Protein 4YXC (pdb70)

InterPro domains:
  IPR001165 T4-type lysozyme [PR00684] (4-23)
  IPR001165 T4-type lysozyme [PR00684] (24-42)
  IPR001165 T4-type lysozyme [PR00684] (51-70)
  IPR001165 T4-type lysozyme [PR00684] (72-92)
  IPR001165 T4-type lysozyme [PR00684] (95-114)
  IPR001165 T4-type lysozyme [PR00684] (118-137)
  IPR001165 T4-type lysozyme [PR00684] (138-159)
  IPR002196 Glycoside hydrolase, family 24 [PF00959] (11-135)
  IPR023346 Lysozyme-like domain superfamily [SSF53955] (1-161)
  IPR023347 Lysozyme domain superfamily [G3DSA:1.10.530.40] (1-164)
  IPR034690 Endolysin T4 type [MF_04110] (1-159)
  IPR052619 Bacteriophage lysozyme-like [PTHR37406] (4-161)

Radius of gyration: 24.31 Å; Cα contacts (8 Å, |Δi|>4): 617; chains: 2; bounding box: 44×63×79 Å

Sequence (349 aa):
GPVDMSNELPWQVWTPDDLAPPNIFEMLRIDEGLRLKIYKDTEGYYTIGIGHLLTKSPSLNAAKSELDKAIGRNTNGVITKDEAEKLFNQDVDAAVRGILRNAKLKPVYDSLDAVRRAALINMVFQMGETGVAGFTNSLRMLQQKRWDEAAVNLAKSRWYNQTPNRAKRVITTFRTGTWDAYSELELVANFADIPLRLSQILKLKPGDVLPIEKPDRIIAHVDGVPVLTSQYGTVNGQYALRVEHLINPILNSLNEEQPKNNPSDIDLIMDIPVKLTVELGRTRMTIKELLRLTQGSVVALDGLAGEPLDILINGYLIAQGEVVVVADKYGVRITDIITPSERMRRLSR

Secondary structure (DSSP, 8-state):
--------S--EE--PPBPPPTTHHHHHHHHH--EEEEEE-TTS-EEEETTEE--SSS-HHHHHHHHHHHHTS--TTB--HHHHHHHHHHHHHHHHHHHHT-TTHHHHHHHS-HHHHHHHHHHHHHHHHHHHTT-HHHHHHHHTT-HHHHHHHHTTSHHHHH-HHHHHHHHHHHHHSSSTT-/--EEEEEEEEEEEEEHHHHHT--TT-EEEEPPPSSEEEEETTEEEEEEEEEEETTEEEEEEEEESSPPP--TTSPPPS--S----S----EEEEEEEEEEEEE-HHHHHT--TT-EEEEEEETTSPEEEEETTEEEEEEEEEEETTEEEEEEEEE--HHHHHHHHH-

Organism: Enterobacteria phage T4 (NCBI:txid10665)

CATH classification: 1.10.530.40

Foldseek 3Di:
DPDDDDDDDPDDDDDDFDDAFPPLLVLQCVVQPADQFWDQDLVGATAHQRLRGQDPDDDDVSSQVSVCVLQVHNQVRGDDNVSSVVSSVVLLVVLSVVLCVQPQNNLLLVQDDNLLNSLLSSVCSNQNDVRSSVVPVLSVCSSVLVLVVSLVVQCVDPVCVSPVLSSNQSSCCSNPVDNVSD/DKWKWWWWQDKAWDWLVVVQVDDFFDWAWDDGDQKTFIATPPHTFFIFGWDDDPQFIKTQTAATDPDDDDPVVDDDDPDDPPDPDDDDTDIWMKTWTSAMDMHHPVRVVPDGGGDMGTGPHGPPPWTFIATPNHTFFTWHWDDDDNIITTGTHGGDHSVVNVVRNPD

GO terms:
  GO:0003796 lysozyme activity (F, IDA)

Structure (mmCIF, N/CA/C/O backbone):
data_4YXC
#
_entry.id   4YXC
#
_cell.length_a   43.210
_cell.length_b   76.370
_cell.length_c   119.350
_cell.angle_alpha   90.000
_cell.angle_beta   90.000
_cell.angle_gamma   90.000
#
_symmetry.space_group_name_H-M   'P 21 21 21'
#
loop_
_entity.id
_entity.type
_entity.pdbx_description
1 polymer 'Flagellar assembly protein H,Endolysin'
2 polymer 'Flagellar motor switch protein FliM,Flagellar motor switch protein FliN'
3 water water
#
loop_
_atom_site.group_PDB
_atom_site.id
_atom_site.type_symbol
_atom_site.label_atom_id
_atom_site.label_alt_id
_atom_site.label_comp_id
_atom_site.label_asym_id
_atom_site.label_entity_id
_atom_site.label_seq_id
_atom_site.pdbx_PDB_ins_code
_atom_site.Cartn_x
_atom_site.Cartn_y
_atom_site.Cartn_z
_atom_site.occupancy
_atom_site.B_iso_or_equiv
_atom_site.auth_seq_id
_atom_site.auth_comp_id
_atom_site.auth_asym_id
_atom_site.auth_atom_id
_atom_site.pdbx_PDB_model_num
ATOM 1 N N . GLY A 1 1 ? 46.530 52.655 13.433 1.00 77.59 1 GLY A N 1
ATOM 2 C CA . GLY A 1 1 ? 45.850 51.418 13.119 1.00 70.27 1 GLY A CA 1
ATOM 3 C C . GLY A 1 1 ? 46.533 50.738 11.959 1.00 72.73 1 GLY A C 1
ATOM 4 O O . GLY A 1 1 ? 47.065 51.411 11.079 1.00 80.86 1 GLY A O 1
ATOM 5 N N . PRO A 1 2 ? 46.532 49.399 11.954 1.00 62.83 2 PRO A N 1
ATOM 6 C CA . PRO A 1 2 ? 47.138 48.600 10.883 1.00 62.24 2 PRO A CA 1
ATOM 7 C C . PRO A 1 2 ? 46.287 48.566 9.622 1.00 65.34 2 PRO A C 1
ATOM 8 O O . PRO A 1 2 ? 46.800 48.382 8.521 1.00 74.14 2 PRO A O 1
ATOM 12 N N . VAL A 1 3 ? 44.982 48.740 9.796 1.00 69.99 3 VAL A N 1
ATOM 13 C CA . VAL A 1 3 ? 44.033 48.609 8.705 1.00 67.19 3 VAL A CA 1
ATOM 14 C C . VAL A 1 3 ? 42.957 49.683 8.771 1.00 61.84 3 VAL A C 1
ATOM 15 O O . VAL A 1 3 ? 42.818 50.372 9.767 1.00 65.18 3 VAL A O 1
ATOM 19 N N . ASP A 1 4 ? 42.203 49.821 7.689 1.00 69.23 4 ASP A N 1
ATOM 20 C CA . ASP A 1 4 ? 41.124 50.795 7.610 1.00 73.93 4 ASP A CA 1
ATOM 21 C C . ASP A 1 4 ? 39.831 50.085 7.225 1.00 79.54 4 ASP A C 1
ATOM 22 O O . ASP A 1 4 ? 39.457 50.047 6.057 1.00 81.54 4 ASP A O 1
ATOM 27 N N . MET A 1 5 ? 39.159 49.508 8.215 1.00 82.42 5 MET A N 1
ATOM 28 C CA . MET A 1 5 ? 38.003 48.660 7.956 1.00 80.89 5 MET A CA 1
ATOM 29 C C . MET A 1 5 ? 36.698 49.347 8.297 1.00 86.35 5 MET A C 1
ATOM 30 O O . MET A 1 5 ? 36.605 50.076 9.288 1.00 83.05 5 MET A O 1
ATOM 35 N N . SER A 1 6 ? 35.684 49.098 7.476 1.00 90.96 6 SER A N 1
ATOM 36 C CA . SER A 1 6 ? 34.341 49.588 7.753 1.00 90.12 6 SER A CA 1
ATOM 37 C C . SER A 1 6 ? 33.705 48.685 8.797 1.00 87.56 6 SER A C 1
ATOM 38 O O . SER A 1 6 ? 33.548 47.487 8.574 1.00 91.08 6 SER A O 1
ATOM 41 N N . ASN A 1 7 ? 33.367 49.263 9.945 1.00 93.44 7 ASN A N 1
ATOM 42 C CA . ASN A 1 7 ? 32.883 48.501 11.097 1.00 97.18 7 ASN A CA 1
ATOM 43 C C . ASN A 1 7 ? 31.406 48.753 11.370 1.00 109.19 7 ASN A C 1
ATOM 44 O O . ASN A 1 7 ? 31.028 49.813 11.869 1.00 114.51 7 ASN A O 1
ATOM 46 N N . GLU A 1 8 ? 30.576 47.770 11.037 1.00 113.94 8 GLU A N 1
ATOM 47 C CA . GLU A 1 8 ? 29.142 47.853 11.281 1.00 119.64 8 GLU A CA 1
ATOM 48 C C . GLU A 1 8 ? 28.789 47.307 12.662 1.00 120.24 8 GLU A C 1
ATOM 49 O O . GLU A 1 8 ? 28.357 48.052 13.544 1.00 125.10 8 GLU A O 1
ATOM 51 N N . LEU A 1 9 ? 28.981 46.002 12.839 1.00 115.08 9 LEU A N 1
ATOM 52 C CA . LEU A 1 9 ? 28.645 45.326 14.091 1.00 106.52 9 LEU A CA 1
ATOM 53 C C . LEU A 1 9 ? 29.720 45.536 15.152 1.00 102.63 9 LEU A C 1
ATOM 54 O O . LEU A 1 9 ? 30.841 45.937 14.835 1.00 101.27 9 LEU A O 1
ATOM 59 N N . PRO A 1 10 ? 29.374 45.285 16.426 1.00 100.90 10 PRO A N 1
ATOM 60 C CA . PRO A 1 10 ? 30.384 45.350 17.482 1.00 96.47 10 PRO A CA 1
ATOM 61 C C . PRO A 1 10 ? 31.154 44.040 17.599 1.00 84.40 10 PRO A C 1
ATOM 62 O O . PRO A 1 10 ? 31.023 43.340 18.596 1.00 87.56 10 PRO A O 1
ATOM 66 N N . TRP A 1 11 ? 31.933 43.705 16.575 1.00 116.63 11 TRP A N 1
ATOM 67 C CA . TRP A 1 11 ? 32.763 42.507 16.611 1.00 89.45 11 TRP A CA 1
ATOM 68 C C . TRP A 1 11 ? 33.962 42.718 17.509 1.00 101.88 11 TRP A C 1
ATOM 69 O O . TRP A 1 11 ? 34.683 43.706 17.364 1.00 105.75 11 TRP A O 1
ATOM 80 N N . GLN A 1 12 ? 34.168 41.791 18.440 1.00 91.35 12 GLN A N 1
ATOM 81 C CA . GLN A 1 12 ? 35.341 41.815 19.302 1.00 91.35 12 GLN A CA 1
ATOM 82 C C . GLN A 1 12 ? 36.347 40.745 18.896 1.00 84.29 12 GLN A C 1
ATOM 83 O O . GLN A 1 12 ? 35.997 39.575 18.818 1.00 84.80 12 GLN A O 1
ATOM 85 N N . VAL A 1 13 ? 37.582 41.162 18.618 1.00 83.82 13 VAL A N 1
ATOM 86 C CA . VAL A 1 13 ? 38.713 40.258 18.385 1.00 88.90 13 VAL A CA 1
ATOM 87 C C . VAL A 1 13 ? 38.859 39.207 19.486 1.00 80.87 13 VAL A C 1
ATOM 88 O O . VAL A 1 13 ? 38.927 39.537 20.662 1.00 82.33 13 VAL A O 1
ATOM 92 N N . TRP A 1 14 ? 38.906 37.943 19.092 1.00 76.36 14 TRP A N 1
ATOM 93 C CA . TRP A 1 14 ? 38.8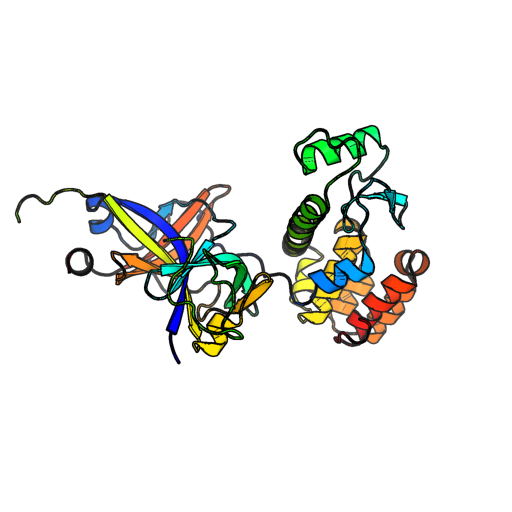79 36.836 20.039 1.00 76.99 14 TRP A CA 1
ATOM 94 C C . TRP A 1 14 ? 40.235 36.155 20.160 1.00 70.23 14 TRP A C 1
ATOM 95 O O . TRP A 1 14 ? 40.888 35.856 19.156 1.00 82.81 14 TRP A O 1
ATOM 106 N N . THR A 1 15 ? 40.653 35.908 21.393 1.00 71.02 15 THR A N 1
ATOM 107 C CA . THR A 1 15 ? 41.867 35.149 21.667 1.00 75.94 15 THR A CA 1
ATOM 108 C C . THR A 1 15 ? 41.533 33.947 22.537 1.00 67.05 15 THR A C 1
ATOM 109 O O . THR A 1 15 ? 40.807 34.076 23.511 1.00 75.63 15 THR A O 1
ATOM 113 N N . PRO A 1 16 ? 42.048 32.767 22.170 1.00 68.91 16 PRO A N 1
ATOM 114 C CA . PRO A 1 16 ? 41.742 31.531 22.905 1.00 64.12 16 PRO A CA 1
ATOM 115 C C . PRO A 1 16 ? 42.339 31.494 24.299 1.00 70.89 16 PRO A C 1
ATOM 116 O O . PRO A 1 16 ? 43.271 32.245 24.607 1.00 70.34 16 PRO A O 1
ATOM 120 N N . ASP A 1 17 ? 41.771 30.641 25.148 1.00 72.17 17 ASP A N 1
ATOM 121 C CA . ASP A 1 17 ? 42.265 30.459 26.507 1.00 64.68 17 ASP A CA 1
ATOM 122 C C . ASP A 1 17 ? 43.677 29.923 26.496 1.00 64.05 17 ASP A C 1
ATOM 123 O O . ASP A 1 17 ? 44.052 29.167 25.602 1.00 62.98 17 ASP A O 1
ATOM 128 N N . ASP A 1 18 ? 44.462 30.311 27.492 1.00 65.20 18 ASP A N 1
ATOM 129 C CA . ASP A 1 18 ? 45.777 29.713 27.690 1.00 65.35 18 ASP A CA 1
ATOM 130 C C . ASP A 1 18 ? 45.612 28.205 27.844 1.00 63.87 18 ASP A C 1
ATOM 131 O O . ASP A 1 18 ? 44.622 27.740 28.403 1.00 75.31 18 ASP A O 1
ATOM 136 N N . LEU A 1 19 ? 46.537 27.441 27.284 1.00 63.44 19 LEU A N 1
ATOM 137 C CA . LEU A 1 19 ? 46.548 26.008 27.500 1.00 62.97 19 LEU A CA 1
ATOM 138 C C . LEU A 1 19 ? 47.007 25.751 28.923 1.00 69.33 19 LEU A C 1
ATOM 139 O O . LEU A 1 19 ? 47.863 26.466 29.432 1.00 65.00 19 LEU A O 1
ATOM 144 N N . ALA A 1 20 ? 46.433 24.736 29.557 1.00 68.02 20 ALA A N 1
ATOM 145 C CA . ALA A 1 20 ? 46.891 24.287 30.863 1.00 66.69 20 ALA A CA 1
ATOM 146 C C . ALA A 1 20 ? 48.394 24.050 30.824 1.00 65.68 20 ALA A C 1
ATOM 147 O O . ALA A 1 20 ? 48.933 23.580 29.823 1.00 67.55 20 ALA A O 1
ATOM 149 N N . PRO A 1 21 ? 49.088 24.403 31.905 1.00 67.12 21 PRO A N 1
ATOM 150 C CA . PRO A 1 21 ? 50.531 24.149 31.939 1.00 77.34 21 PRO A CA 1
ATOM 151 C C . PRO A 1 21 ? 50.839 22.666 32.169 1.00 77.72 21 PRO A C 1
ATOM 152 O O . PRO A 1 21 ? 49.975 21.930 32.639 1.00 77.51 21 PRO A O 1
ATOM 156 N N . PRO A 1 22 ? 52.049 22.223 31.810 1.00 75.40 22 PRO A N 1
ATOM 157 C CA . PRO A 1 22 ? 52.565 20.943 32.320 1.00 84.43 22 PRO A CA 1
ATOM 158 C C . PRO A 1 22 ? 52.990 21.096 33.781 1.00 88.81 22 PRO A C 1
ATOM 159 O O . PRO A 1 22 ? 53.231 22.233 34.186 1.00 88.95 22 PRO A O 1
ATOM 163 N N . ASN A 1 23 ? 53.037 20.030 34.579 1.00 97.10 23 ASN A N 1
ATOM 164 C CA . ASN A 1 23 ? 52.429 18.741 34.285 1.00 95.73 23 ASN A CA 1
ATOM 165 C C . ASN A 1 23 ? 51.167 18.600 35.129 1.00 85.14 23 ASN A C 1
ATOM 166 O O . ASN A 1 23 ? 51.106 17.774 36.036 1.00 79.59 23 ASN A O 1
ATOM 171 N N . ILE A 1 24 ? 50.169 19.427 34.839 1.00 55.41 24 ILE A N 1
ATOM 172 C CA . ILE A 1 24 ? 48.984 19.529 35.688 1.00 61.28 24 ILE A CA 1
ATOM 173 C C . ILE A 1 24 ? 48.207 18.205 35.751 1.00 58.11 24 ILE A C 1
ATOM 174 O O . ILE A 1 24 ? 47.735 17.821 36.813 1.00 57.09 24 ILE A O 1
ATOM 179 N N . PHE A 1 25 ? 48.102 17.503 34.625 1.00 47.78 25 PHE A N 1
ATOM 180 C CA . PHE A 1 25 ? 47.380 16.243 34.583 1.00 49.95 25 PHE A CA 1
ATOM 181 C C . PHE A 1 25 ? 48.004 15.180 35.506 1.00 54.02 25 PHE A C 1
ATOM 182 O O . PHE A 1 25 ? 47.287 14.517 36.248 1.00 52.27 25 PHE A O 1
ATOM 190 N N . GLU A 1 26 ? 49.324 15.015 35.463 1.00 51.25 26 GLU A N 1
ATOM 191 C CA . GLU A 1 26 ? 49.981 14.044 36.332 1.00 63.93 26 GLU A CA 1
ATOM 192 C C . GLU A 1 26 ? 49.880 14.513 37.774 1.00 65.14 26 GLU A C 1
ATOM 193 O O . GLU A 1 26 ? 49.659 13.711 38.686 1.00 64.12 26 GLU A O 1
ATOM 195 N N . MET A 1 27 ? 50.029 15.821 37.965 1.00 61.05 27 MET A N 1
ATOM 196 C CA . MET A 1 27 ? 49.910 16.422 39.280 1.00 60.35 27 MET A CA 1
ATOM 197 C C . MET A 1 27 ? 48.576 16.068 39.935 1.00 53.02 27 MET A C 1
ATOM 198 O O . MET A 1 27 ? 48.525 15.642 41.097 1.00 51.55 27 MET A O 1
ATOM 203 N N . LEU A 1 28 ? 47.503 16.234 39.174 1.00 48.03 28 LEU A N 1
ATOM 204 C CA . LEU A 1 28 ? 46.160 16.067 39.705 1.00 48.04 28 LEU A CA 1
ATOM 205 C C . LEU A 1 28 ? 45.804 14.602 39.883 1.00 58.38 28 LEU A C 1
ATOM 206 O O . LEU A 1 28 ? 45.023 14.273 40.778 1.00 63.33 28 LEU A O 1
ATOM 211 N N . ARG A 1 29 ? 46.362 13.719 39.047 1.00 56.38 29 ARG A N 1
ATOM 212 C CA . ARG A 1 29 ? 46.147 12.283 39.233 1.00 57.26 29 ARG A CA 1
ATOM 213 C C . ARG A 1 29 ? 46.758 11.852 40.559 1.00 63.18 29 ARG A C 1
ATOM 214 O O . ARG A 1 29 ? 46.249 10.959 41.237 1.00 71.15 29 ARG A O 1
ATOM 222 N N . ILE A 1 30 ? 47.857 12.500 40.922 1.00 55.74 30 ILE A N 1
ATOM 223 C CA . ILE A 1 30 ? 48.534 12.201 42.165 1.00 54.00 30 ILE A CA 1
ATOM 224 C C . ILE A 1 30 ? 47.696 12.636 43.360 1.00 57.48 30 ILE A C 1
ATOM 225 O O . ILE A 1 30 ? 47.533 11.898 44.326 1.00 51.16 30 ILE A O 1
ATOM 230 N N . ASP A 1 31 ? 47.126 13.823 43.289 1.00 54.37 31 ASP A N 1
ATOM 231 C CA . ASP A 1 31 ? 46.435 14.348 44.450 1.00 50.23 31 ASP A CA 1
ATOM 232 C C . ASP A 1 31 ? 44.985 13.883 44.576 1.00 49.08 31 ASP A C 1
ATOM 233 O O . ASP A 1 31 ? 44.474 13.756 45.683 1.00 56.42 31 ASP A O 1
ATOM 238 N N . GLU A 1 32 ? 44.337 13.613 43.446 1.00 48.68 32 GLU A N 1
ATOM 239 C CA . GLU A 1 32 ? 42.919 13.291 43.445 1.00 54.09 32 GLU A CA 1
ATOM 240 C C . GLU A 1 32 ? 42.679 11.802 43.422 1.00 54.05 32 GLU A C 1
ATOM 241 O O . GLU A 1 32 ? 41.616 11.334 43.832 1.00 61.22 32 GLU A O 1
ATOM 247 N N . GLY A 1 33 ? 43.681 11.060 42.959 1.00 45.00 33 GLY A N 1
ATOM 248 C CA . GLY A 1 33 ? 43.562 9.620 42.794 1.00 40.09 33 GLY A CA 1
ATOM 249 C C . GLY A 1 33 ? 42.428 9.255 41.843 1.00 48.06 33 GLY A C 1
ATOM 250 O O . GLY A 1 33 ? 41.991 10.048 40.995 1.00 52.70 33 GLY A O 1
ATOM 251 N N . LEU A 1 34 ? 41.930 8.040 41.974 1.00 44.00 34 LEU A N 1
ATOM 252 C CA . LEU A 1 34 ? 40.877 7.583 41.077 1.00 54.14 34 LEU A CA 1
ATOM 253 C C . LEU A 1 34 ? 39.904 6.707 41.853 1.00 51.22 34 LEU A C 1
ATOM 254 O O . LEU A 1 34 ? 40.316 5.828 42.601 1.00 53.63 34 LEU A O 1
ATOM 259 N N . ARG A 1 35 ? 38.619 6.970 41.697 1.00 49.32 35 ARG A N 1
ATOM 260 C CA . ARG A 1 35 ? 37.596 6.067 42.208 1.00 53.75 35 ARG A CA 1
ATOM 261 C C . ARG A 1 35 ? 36.522 5.913 41.134 1.00 57.02 35 ARG A C 1
ATOM 262 O O . ARG A 1 35 ? 36.143 6.899 40.491 1.00 60.65 35 ARG A O 1
ATOM 270 N N . LEU A 1 36 ? 36.023 4.702 40.918 1.00 53.84 36 LEU A N 1
ATOM 271 C CA . LEU A 1 36 ? 35.035 4.534 39.855 1.00 48.43 36 LEU A CA 1
ATOM 272 C C . LEU A 1 36 ? 33.636 4.471 40.432 1.00 54.78 36 LEU A C 1
ATOM 273 O O . LEU A 1 36 ? 32.672 4.170 39.736 1.00 62.66 36 LEU A O 1
ATOM 278 N N . LYS A 1 37 ? 33.520 4.781 41.712 1.00 58.96 37 LYS A N 1
ATOM 279 C CA . LYS A 1 37 ? 32.225 4.771 42.370 1.00 63.56 37 LYS A CA 1
ATOM 280 C C . LYS A 1 37 ? 32.130 6.006 43.282 1.00 66.19 37 LYS A C 1
ATOM 281 O O . LYS A 1 37 ? 33.148 6.534 43.740 1.00 63.71 37 LYS A O 1
ATOM 287 N N . ILE A 1 38 ? 30.923 6.513 43.482 1.00 71.38 38 ILE A N 1
ATOM 288 C CA 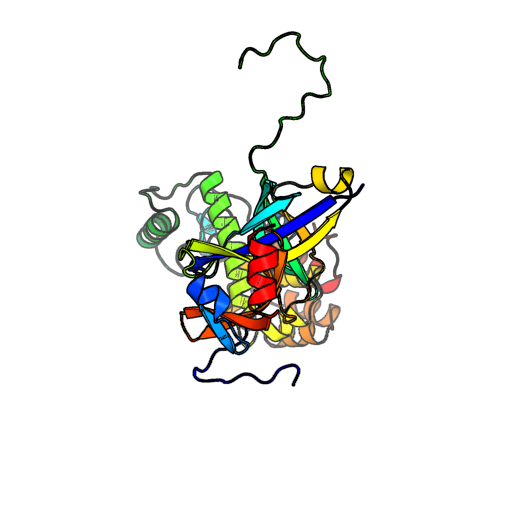. ILE A 1 38 ? 30.751 7.777 44.198 1.00 75.55 38 ILE A CA 1
ATOM 289 C C . ILE A 1 38 ? 31.271 7.699 45.633 1.00 75.70 38 ILE A C 1
ATOM 290 O O . ILE A 1 38 ? 30.974 6.744 46.357 1.00 81.58 38 ILE A O 1
ATOM 295 N N . TYR A 1 39 ? 32.036 8.711 46.037 1.00 65.11 39 TYR A N 1
ATOM 296 C CA . TYR A 1 39 ? 32.577 8.790 47.391 1.00 65.99 39 TYR A CA 1
ATOM 297 C C . TYR A 1 39 ? 32.504 10.203 47.975 1.00 71.66 39 TYR A C 1
ATOM 298 O O . TYR A 1 39 ? 32.367 11.192 47.246 1.00 66.84 39 TYR A O 1
ATOM 307 N N . LYS A 1 40 ? 32.612 10.295 49.297 1.00 74.04 40 LYS A N 1
ATOM 308 C CA . LYS A 1 40 ? 32.705 11.591 49.964 1.00 73.42 40 LYS A CA 1
ATOM 309 C C . LYS A 1 40 ? 34.170 12.016 50.005 1.00 69.30 40 LYS A C 1
ATOM 310 O O . LYS A 1 40 ? 35.011 11.257 50.484 1.00 68.14 40 LYS A O 1
ATOM 312 N N . ASP A 1 41 ? 34.489 13.211 49.505 1.00 72.59 41 ASP A N 1
ATOM 313 C CA . ASP A 1 41 ? 35.896 13.608 49.420 1.00 71.62 41 ASP A CA 1
ATOM 314 C C . ASP A 1 41 ? 36.379 14.279 50.698 1.00 68.88 41 ASP A C 1
ATOM 315 O O . ASP A 1 41 ? 35.602 14.504 51.619 1.00 71.51 41 ASP A O 1
ATOM 320 N N . THR A 1 42 ? 37.668 14.608 50.733 1.00 74.07 42 THR A N 1
ATOM 321 C CA . THR A 1 42 ? 38.328 15.171 51.917 1.00 70.53 42 THR A CA 1
ATOM 322 C C . THR A 1 42 ? 37.703 16.467 52.433 1.00 72.44 42 THR A C 1
ATOM 323 O O . THR A 1 42 ? 38.139 16.995 53.453 1.00 80.84 42 THR A O 1
ATOM 327 N N . GLU A 1 43 ? 36.689 16.975 51.736 1.00 69.48 43 GLU A N 1
ATOM 328 C CA . GLU A 1 43 ? 35.933 18.136 52.201 1.00 71.37 43 GLU A CA 1
ATOM 329 C C . GLU A 1 43 ? 34.444 17.817 52.364 1.00 77.63 43 GLU A C 1
ATOM 330 O O . GLU A 1 43 ? 33.611 18.723 52.407 1.00 70.66 43 GLU A O 1
ATOM 336 N N . GLY A 1 44 ? 34.117 16.529 52.437 1.00 84.57 44 GLY A N 1
ATOM 337 C CA . GLY A 1 44 ? 32.759 16.088 52.712 1.00 91.45 44 GLY A CA 1
ATOM 338 C C . GLY A 1 44 ? 31.765 16.015 51.557 1.00 89.09 44 GLY A C 1
ATOM 339 O O . GLY A 1 44 ? 30.584 15.751 51.776 1.00 95.00 44 GLY A O 1
ATOM 340 N N . TYR A 1 45 ? 32.218 16.237 50.329 1.00 83.05 45 TYR A N 1
ATOM 341 C CA . TYR A 1 45 ? 31.286 16.282 49.202 1.00 81.65 45 TYR A CA 1
ATOM 342 C C . TYR A 1 45 ? 31.407 15.079 48.262 1.00 76.89 45 TYR A C 1
ATOM 343 O O . TYR A 1 45 ? 32.479 14.501 48.104 1.00 68.74 45 TYR A O 1
ATOM 352 N N . TYR A 1 46 ? 30.294 14.718 47.633 1.00 73.65 46 TYR A N 1
ATOM 353 C CA . TYR A 1 46 ? 30.267 13.572 46.738 1.00 79.50 46 TYR A CA 1
ATOM 354 C C . TYR A 1 46 ? 31.116 13.820 45.503 1.00 81.66 46 TYR A C 1
ATOM 355 O O . TYR A 1 46 ? 30.997 14.846 44.831 1.00 82.28 46 TYR A O 1
ATOM 364 N N . THR A 1 47 ? 31.977 12.854 45.222 1.00 78.12 47 THR A N 1
ATOM 365 C CA . THR A 1 47 ? 32.956 12.954 44.162 1.00 68.61 47 THR A CA 1
ATOM 366 C C . THR A 1 47 ? 32.990 11.619 43.399 1.00 64.80 47 THR A C 1
ATOM 367 O O . THR A 1 47 ? 32.408 10.625 43.850 1.00 64.44 47 THR A O 1
ATOM 371 N N . ILE A 1 48 ? 33.646 11.613 42.242 1.00 56.48 48 ILE A N 1
ATOM 372 C CA . ILE A 1 48 ? 33.705 10.452 41.364 1.00 67.62 48 ILE A CA 1
ATOM 373 C C . ILE A 1 48 ? 34.910 10.640 40.438 1.00 60.43 48 ILE A C 1
ATOM 374 O O . ILE A 1 48 ? 35.324 11.765 40.209 1.00 58.88 48 ILE A O 1
ATOM 379 N N . GLY A 1 49 ? 35.469 9.551 39.916 1.00 55.75 49 GLY A N 1
ATOM 380 C CA . GLY A 1 49 ? 36.593 9.628 38.995 1.00 45.73 49 GLY A CA 1
ATOM 381 C C . GLY A 1 49 ? 37.821 10.252 39.635 1.00 46.99 49 GLY A C 1
ATOM 382 O O . GLY A 1 49 ? 38.233 9.848 40.716 1.00 52.52 49 GLY A O 1
ATOM 383 N N . ILE A 1 50 ? 38.394 11.246 38.962 1.00 47.62 50 ILE A N 1
ATOM 384 C CA . ILE A 1 50 ? 39.598 11.910 39.422 1.00 43.05 50 ILE A CA 1
ATOM 385 C C . ILE A 1 50 ? 39.236 13.305 39.944 1.00 46.03 50 ILE A C 1
ATOM 386 O O . ILE A 1 50 ? 39.407 14.315 39.251 1.00 45.84 50 ILE A O 1
ATOM 391 N N . GLY A 1 51 ? 38.703 13.343 41.166 1.00 44.55 51 GLY A N 1
ATOM 392 C CA . GLY A 1 51 ? 38.305 14.586 41.806 1.00 42.75 51 GLY A CA 1
ATOM 393 C C . GLY A 1 51 ? 37.148 15.287 41.112 1.00 48.58 51 GLY A C 1
ATOM 394 O O . GLY A 1 51 ? 37.072 16.510 41.125 1.00 46.06 51 GLY A O 1
ATOM 395 N N . HIS A 1 52 ? 36.248 14.536 40.484 1.00 47.11 52 HIS A N 1
ATOM 396 C CA . HIS A 1 52 ? 35.090 15.198 39.887 1.00 51.23 52 HIS A CA 1
ATOM 397 C C . HIS A 1 52 ? 33.961 15.364 40.886 1.00 55.57 52 HIS A C 1
ATOM 398 O O . HIS A 1 52 ? 33.176 14.447 41.123 1.00 61.30 52 HIS A O 1
ATOM 405 N N . LEU A 1 53 ? 33.887 16.557 41.462 1.00 60.64 53 LEU A N 1
ATOM 406 C CA . LEU A 1 53 ? 32.785 16.939 42.339 1.00 67.35 53 LEU A CA 1
ATOM 407 C C . LEU A 1 53 ? 31.443 16.810 41.607 1.00 70.84 53 LEU A C 1
ATOM 408 O O . LEU A 1 53 ? 31.275 17.346 40.508 1.00 65.50 53 LEU A O 1
ATOM 413 N N . LEU A 1 54 ? 30.499 16.097 42.221 1.00 77.24 54 LEU A N 1
ATOM 414 C CA . LEU A 1 54 ? 29.203 15.806 41.602 1.00 78.94 54 LEU A CA 1
ATOM 415 C C . LEU A 1 54 ? 28.106 16.802 41.996 1.00 82.27 54 LEU A C 1
ATOM 416 O O . LEU A 1 54 ? 27.527 17.467 41.132 1.00 75.54 54 LEU A O 1
ATOM 421 N N . THR A 1 55 ? 27.810 16.865 43.294 1.00 86.97 55 THR A N 1
ATOM 422 C CA . THR A 1 55 ? 26.921 17.875 43.871 1.00 93.62 55 THR A CA 1
ATOM 423 C C . THR A 1 55 ? 27.664 18.679 44.910 1.00 94.85 55 THR A C 1
ATOM 424 O O . THR A 1 55 ? 28.433 18.122 45.686 1.00 85.80 55 THR A O 1
ATOM 428 N N . LYS A 1 56 ? 27.412 19.981 44.955 1.00 109.26 56 LYS A N 1
ATOM 429 C CA . LYS A 1 56 ? 27.996 20.813 45.998 1.00 113.49 56 LYS A CA 1
ATOM 430 C C . LYS A 1 56 ? 27.491 20.363 47.368 1.00 117.59 56 LYS A C 1
ATOM 431 O O . LYS A 1 56 ? 28.233 20.376 48.346 1.00 124.82 56 LYS A O 1
ATOM 433 N N . SER A 1 57 ? 26.230 19.945 47.423 1.00 110.62 57 SER A N 1
ATOM 434 C CA . SER A 1 57 ? 25.592 19.581 48.681 1.00 99.91 57 SER A CA 1
ATOM 435 C C . SER A 1 57 ? 24.628 18.414 48.447 1.00 103.24 57 SER A C 1
ATOM 436 O O . SER A 1 57 ? 24.217 18.192 47.310 1.00 99.40 57 SER A O 1
ATOM 438 N N . PRO A 1 58 ? 24.279 17.662 49.517 1.00 112.42 58 PRO A N 1
ATOM 439 C CA . PRO A 1 58 ? 23.406 16.482 49.528 1.00 113.09 58 PRO A CA 1
ATOM 440 C C . PRO A 1 58 ? 22.316 16.401 48.449 1.00 125.78 58 PRO A C 1
ATOM 441 O O . PRO A 1 58 ? 21.784 17.439 48.053 1.00 130.65 58 PRO A O 1
ATOM 445 N N . SER A 1 59 ? 21.995 15.194 47.971 1.00 131.63 59 SER A N 1
ATOM 446 C CA . SER A 1 59 ? 22.719 13.965 48.318 1.00 128.12 59 SER A CA 1
ATOM 447 C C . SER A 1 59 ? 22.641 12.947 47.172 1.00 130.71 59 SER A C 1
ATOM 448 O O . SER A 1 59 ? 22.067 13.241 46.124 1.00 134.65 59 SER A O 1
ATOM 451 N N . LEU A 1 60 ? 23.189 11.749 47.403 1.00 124.57 60 LEU A N 1
ATOM 452 C CA . LEU A 1 60 ? 23.439 10.725 46.365 1.00 117.72 60 LEU A CA 1
ATOM 453 C C . LEU A 1 60 ? 22.485 10.661 45.181 1.00 121.25 60 LEU A C 1
ATOM 454 O O . LEU A 1 60 ? 22.917 10.443 44.046 1.00 123.37 60 LEU A O 1
ATOM 459 N N . ASN A 1 61 ? 21.197 10.835 45.448 1.00 124.15 61 ASN A N 1
ATOM 460 C CA . ASN A 1 61 ? 20.207 10.841 44.382 1.00 130.11 61 ASN A CA 1
ATOM 461 C C . ASN A 1 61 ? 20.568 11.914 43.361 1.00 126.48 61 ASN A C 1
ATOM 462 O O . ASN A 1 61 ? 20.659 11.643 42.166 1.00 128.31 61 ASN A O 1
ATOM 464 N N . ALA A 1 62 ? 20.806 13.127 43.848 1.00 122.26 62 ALA A N 1
ATOM 465 C CA . ALA A 1 62 ? 21.259 14.215 42.994 1.00 117.14 62 ALA A CA 1
ATOM 466 C C . ALA A 1 62 ? 22.662 13.927 42.460 1.00 105.16 62 ALA A C 1
ATOM 467 O O . ALA A 1 62 ? 22.980 14.257 41.319 1.00 109.47 62 ALA A O 1
ATOM 469 N N . ALA A 1 63 ? 23.495 13.299 43.285 1.00 94.45 63 ALA A N 1
ATOM 470 C CA . ALA A 1 63 ? 24.852 12.951 42.877 1.00 87.36 63 ALA A CA 1
ATOM 471 C C . ALA A 1 63 ? 24.821 11.960 41.722 1.00 91.82 63 ALA A C 1
ATOM 472 O O . ALA A 1 63 ? 25.401 12.214 40.664 1.00 86.95 63 ALA A O 1
ATOM 474 N N . LYS A 1 64 ? 24.124 10.843 41.933 1.00 96.61 64 LYS A N 1
ATOM 475 C CA . LYS A 1 64 ? 23.966 9.815 40.910 1.00 98.38 64 LYS A CA 1
ATOM 476 C C . LYS A 1 64 ? 23.334 10.396 39.652 1.00 100.12 64 LYS A C 1
ATOM 477 O O . LYS A 1 64 ? 23.700 10.028 38.536 1.00 99.73 64 LYS A O 1
ATOM 479 N N . SER A 1 65 ? 22.394 11.319 39.844 1.00 99.88 65 SER A N 1
ATOM 480 C CA . SER A 1 65 ? 21.706 11.966 38.730 1.00 102.09 65 SER A CA 1
ATOM 481 C C . SER A 1 65 ? 22.583 12.966 37.983 1.00 101.50 65 SER A C 1
ATOM 482 O O . SER A 1 65 ? 22.543 13.027 36.753 1.00 102.09 65 SER A O 1
ATOM 485 N N . GLU A 1 66 ? 23.359 13.764 38.715 1.00 96.84 66 GLU A N 1
ATOM 486 C CA . GLU A 1 66 ? 24.256 14.707 38.060 1.00 92.39 66 GLU A CA 1
ATOM 487 C C . GLU A 1 66 ? 25.429 13.954 37.474 1.00 87.62 66 GLU A C 1
ATOM 488 O O . GLU A 1 66 ? 26.079 14.430 36.540 1.00 79.84 66 GLU A O 1
ATOM 494 N N . LEU A 1 67 ? 25.682 12.769 38.020 1.00 88.84 67 LEU A N 1
ATOM 495 C CA . LEU A 1 67 ? 26.580 11.815 37.385 1.00 88.38 67 LEU A CA 1
ATOM 496 C C . LEU A 1 67 ? 25.955 11.314 36.087 1.00 91.25 67 LEU A C 1
ATOM 497 O O . LEU A 1 67 ? 26.625 11.219 35.057 1.00 90.00 67 LEU A O 1
ATOM 502 N N . ASP A 1 68 ? 24.667 10.990 36.152 1.00 91.72 68 ASP A N 1
ATOM 503 C CA . ASP A 1 68 ? 23.939 10.471 34.997 1.00 96.46 68 ASP A CA 1
ATOM 504 C C . ASP A 1 68 ? 23.945 11.474 33.837 1.00 95.99 68 ASP A C 1
ATOM 505 O O . ASP A 1 68 ? 24.070 11.088 32.675 1.00 91.92 68 ASP A O 1
ATOM 507 N N . LYS A 1 69 ? 23.826 12.760 34.156 1.00 95.40 69 LYS A N 1
ATOM 508 C CA . LYS A 1 69 ? 23.905 13.803 33.139 1.00 87.03 69 LYS A CA 1
ATOM 509 C C . LYS A 1 69 ? 25.352 14.047 32.705 1.00 85.16 69 LYS A C 1
ATOM 510 O O . LYS A 1 69 ? 25.612 14.357 31.543 1.00 91.71 69 LYS A O 1
ATOM 512 N N . ALA A 1 70 ? 26.295 13.901 33.632 1.00 75.37 70 ALA A N 1
ATOM 513 C CA . ALA A 1 70 ? 27.696 14.135 33.317 1.00 72.22 70 ALA A CA 1
ATOM 514 C C . ALA A 1 70 ? 28.212 13.089 32.342 1.00 83.51 70 ALA A C 1
ATOM 515 O O . ALA A 1 70 ? 29.015 13.402 31.466 1.00 87.73 70 ALA A O 1
ATOM 517 N N . ILE A 1 71 ? 27.746 11.850 32.498 1.00 93.53 71 ILE A N 1
ATOM 518 C CA . ILE A 1 71 ? 28.206 10.732 31.673 1.00 87.07 71 ILE A CA 1
ATOM 519 C C . ILE A 1 71 ? 27.277 10.524 30.483 1.00 90.37 71 ILE A C 1
ATOM 520 O O . ILE A 1 71 ? 27.715 10.148 29.394 1.00 90.55 71 ILE A O 1
ATOM 525 N N . GLY A 1 72 ? 25.990 10.775 30.696 1.00 90.18 72 GLY A N 1
ATOM 526 C CA . GLY A 1 72 ? 25.004 10.634 29.639 1.00 96.07 72 GLY A CA 1
ATOM 527 C C . GLY A 1 72 ? 24.431 9.234 29.574 1.00 102.44 72 GLY A C 1
ATOM 528 O O . GLY A 1 72 ? 24.003 8.788 28.513 1.00 107.60 72 GLY A O 1
ATOM 529 N N . ARG A 1 73 ? 24.438 8.536 30.707 1.00 107.52 73 ARG A N 1
ATOM 530 C CA . ARG A 1 73 ? 23.864 7.192 30.800 1.00 117.15 73 ARG A CA 1
ATOM 531 C C . ARG A 1 73 ? 23.473 6.864 32.245 1.00 120.50 73 ARG A C 1
ATOM 532 O O . ARG A 1 73 ? 23.694 7.670 33.153 1.00 117.59 73 ARG A O 1
ATOM 540 N N . ASN A 1 74 ? 22.901 5.678 32.448 1.00 122.56 74 ASN A N 1
ATOM 541 C CA . ASN A 1 74 ? 22.280 5.299 33.724 1.00 130.12 74 ASN A CA 1
ATOM 542 C C . ASN A 1 74 ? 23.247 5.164 34.898 1.00 133.27 74 ASN A C 1
ATOM 543 O O . ASN A 1 74 ? 22.842 5.271 36.056 1.00 137.38 74 ASN A O 1
ATOM 545 N N . THR A 1 75 ? 24.513 4.906 34.578 1.00 127.80 75 THR A N 1
ATOM 546 C CA . THR A 1 75 ? 25.638 4.826 35.520 1.00 115.43 75 THR A CA 1
ATOM 547 C C . THR A 1 75 ? 25.442 4.020 36.820 1.00 109.93 75 THR A C 1
ATOM 548 O O . THR A 1 75 ? 26.324 3.244 37.182 1.00 101.56 75 THR A O 1
ATOM 552 N N . ASN A 1 76 ? 24.303 4.178 37.494 1.00 114.65 76 ASN A N 1
ATOM 553 C CA . ASN A 1 76 ? 24.075 3.607 38.822 1.00 112.64 76 ASN A CA 1
ATOM 554 C C . ASN A 1 76 ? 25.199 3.939 39.802 1.00 111.90 76 ASN A C 1
ATOM 555 O O . ASN A 1 76 ? 25.618 3.084 40.578 1.00 117.19 76 ASN A O 1
ATOM 557 N N . GLY A 1 77 ? 25.686 5.177 39.760 1.00 103.52 77 GLY A N 1
ATOM 558 C CA . GLY A 1 77 ? 26.714 5.630 40.685 1.00 92.68 77 GLY A CA 1
ATOM 559 C C . GLY A 1 77 ? 28.093 5.046 40.418 1.00 87.10 77 GLY A C 1
ATOM 560 O O . GLY A 1 77 ? 29.018 5.174 41.237 1.00 80.10 77 GLY A O 1
ATOM 561 N N . VAL A 1 78 ? 28.230 4.398 39.264 1.00 83.18 78 VAL A N 1
ATOM 562 C CA . VAL A 1 78 ? 29.487 3.780 38.868 1.00 78.08 78 VAL A CA 1
ATOM 563 C C . VAL A 1 78 ? 29.822 4.121 37.427 1.00 82.72 78 VAL A C 1
ATOM 564 O O . VAL A 1 78 ? 28.966 4.021 36.543 1.00 95.30 78 VAL A O 1
ATOM 568 N N . ILE A 1 79 ? 31.064 4.520 37.184 1.00 72.49 79 ILE A N 1
ATOM 569 C CA . ILE A 1 79 ? 31.496 4.851 35.831 1.00 72.37 79 ILE A CA 1
ATOM 570 C C . ILE A 1 79 ? 32.688 4.006 35.383 1.00 66.87 79 ILE A C 1
ATOM 571 O O . ILE A 1 79 ? 33.178 3.177 36.134 1.00 64.00 79 ILE A O 1
ATOM 576 N N . THR A 1 80 ? 33.146 4.236 34.157 1.00 74.82 80 THR A N 1
ATOM 577 C CA . THR A 1 80 ? 34.279 3.516 33.581 1.00 85.62 80 THR A CA 1
ATOM 578 C C . THR A 1 80 ? 35.567 4.305 33.793 1.00 75.06 80 THR A C 1
ATOM 579 O O . THR A 1 80 ? 35.524 5.519 33.967 1.00 65.74 80 THR A O 1
ATOM 583 N N . LYS A 1 81 ? 36.705 3.622 33.773 1.00 76.00 81 LYS A N 1
ATOM 584 C CA . LYS A 1 81 ? 37.992 4.296 33.833 1.00 73.31 81 LYS A CA 1
ATOM 585 C C . LYS A 1 81 ? 38.113 5.335 32.712 1.00 83.03 81 LYS A C 1
ATOM 586 O O . LYS A 1 81 ? 38.527 6.493 32.943 1.00 72.18 81 LYS A O 1
ATOM 592 N N . ASP A 1 82 ? 37.728 4.960 31.494 1.00 73.91 82 ASP A N 1
ATOM 593 C CA . ASP A 1 82 ? 37.841 5.937 30.415 1.00 81.95 82 ASP A CA 1
ATOM 594 C C . ASP A 1 82 ? 36.763 7.025 30.513 1.00 72.48 82 ASP A C 1
ATOM 595 O O . ASP A 1 82 ? 36.970 8.140 30.033 1.00 69.49 82 ASP A O 1
ATOM 600 N N . GLU A 1 83 ? 35.645 6.735 31.177 1.00 70.99 83 GLU A N 1
ATOM 601 C CA . GLU A 1 83 ? 34.685 7.795 31.531 1.00 66.16 83 GLU A CA 1
ATOM 602 C C . GLU A 1 83 ? 35.287 8.774 32.547 1.00 63.36 83 GLU A C 1
ATOM 603 O O . GLU A 1 83 ? 35.158 10.003 32.408 1.00 57.03 83 GLU A O 1
ATOM 609 N N . ALA A 1 84 ? 35.935 8.224 33.573 1.00 59.31 84 ALA A N 1
ATOM 610 C CA . ALA A 1 84 ? 36.669 9.024 34.550 1.00 55.46 84 ALA A CA 1
ATOM 611 C C . ALA A 1 84 ? 37.733 9.872 33.845 1.00 62.12 84 ALA A C 1
ATOM 612 O O . ALA A 1 84 ? 37.901 11.058 34.140 1.00 55.25 84 ALA A O 1
ATOM 614 N N . GLU A 1 85 ? 38.423 9.261 32.883 1.00 68.84 85 GLU A N 1
ATOM 615 C CA . GLU A 1 85 ? 39.453 9.967 32.122 1.00 69.71 85 GLU A CA 1
ATOM 616 C C . GLU A 1 85 ? 38.907 11.157 31.3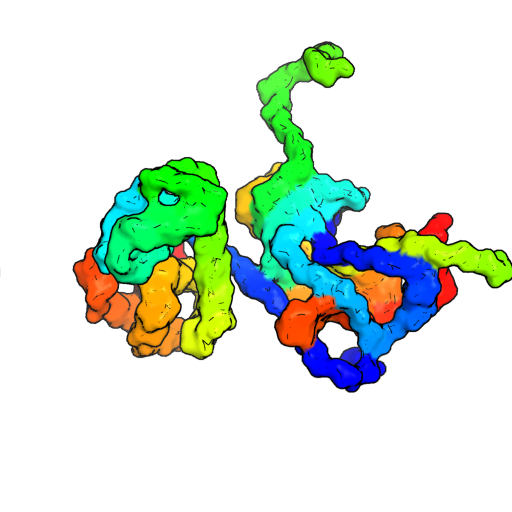45 1.00 60.73 85 GLU A C 1
ATOM 617 O O . GLU A 1 85 ? 39.497 12.228 31.378 1.00 57.27 85 GLU A O 1
ATOM 623 N N . LYS A 1 86 ? 37.783 10.979 30.659 1.00 56.42 86 LYS A N 1
ATOM 624 C CA . LYS A 1 86 ? 37.208 12.067 29.879 1.00 60.70 86 LYS A CA 1
ATOM 625 C C . LYS A 1 86 ? 36.607 13.175 30.754 1.00 60.83 86 LYS A C 1
ATOM 626 O O . LYS A 1 86 ? 36.707 14.357 30.397 1.00 59.75 86 LYS A O 1
ATOM 632 N N . LEU A 1 87 ? 36.007 12.807 31.891 1.00 62.86 87 LEU A N 1
ATOM 633 C CA . LEU A 1 87 ? 35.569 13.806 32.890 1.00 63.56 87 LEU A CA 1
ATOM 634 C C . LEU A 1 87 ? 36.739 14.642 33.387 1.00 52.77 87 LEU A C 1
ATOM 635 O O . LEU A 1 87 ? 36.617 15.853 33.586 1.00 47.17 87 LEU A O 1
ATOM 640 N N . PHE A 1 88 ? 37.859 13.966 33.626 1.00 49.19 88 PHE A N 1
ATOM 641 C CA . PHE A 1 88 ? 39.064 14.608 34.127 1.00 47.45 88 PHE A CA 1
ATOM 642 C C . PHE A 1 88 ? 39.569 15.650 33.141 1.00 58.63 88 PHE A C 1
ATOM 643 O O . PHE A 1 88 ? 39.752 16.815 33.483 1.00 57.96 88 PHE A O 1
ATOM 651 N N . ASN A 1 89 ? 39.800 15.202 31.912 1.00 65.37 89 ASN A N 1
ATOM 652 C CA . ASN A 1 89 ? 40.108 16.079 30.787 1.00 62.79 89 ASN A CA 1
ATOM 653 C C . ASN A 1 89 ? 39.218 17.322 30.758 1.00 59.75 89 ASN A C 1
ATOM 654 O O . ASN A 1 89 ? 39.714 18.452 30.726 1.00 58.72 89 ASN A O 1
ATOM 659 N N . GLN A 1 90 ? 37.903 17.120 30.770 1.00 51.48 90 GLN A N 1
ATOM 660 C CA . GLN A 1 90 ? 36.983 18.250 30.733 1.00 53.17 90 GLN A CA 1
ATOM 661 C C . GLN A 1 90 ? 37.212 19.162 31.943 1.00 56.58 90 GLN A C 1
ATOM 662 O O . GLN A 1 90 ? 37.308 20.381 31.803 1.00 62.07 90 GLN A O 1
ATOM 668 N N . ASP A 1 91 ? 37.319 18.555 33.121 1.00 49.34 91 ASP A N 1
ATOM 669 C CA . ASP A 1 91 ? 37.445 19.288 34.379 1.00 46.56 91 ASP A CA 1
ATOM 670 C C . ASP A 1 91 ? 38.669 20.201 34.402 1.00 41.75 91 ASP A C 1
ATOM 671 O O . ASP A 1 91 ? 38.572 21.351 34.801 1.00 52.42 91 ASP A O 1
ATOM 676 N N . VAL A 1 92 ? 39.816 19.685 33.985 1.00 39.65 92 VAL A N 1
ATOM 677 C CA . VAL A 1 92 ? 41.046 20.477 33.937 1.00 43.99 92 VAL A CA 1
ATOM 678 C C . VAL A 1 92 ? 40.889 21.729 33.045 1.00 51.92 92 VAL A C 1
ATOM 679 O O . VAL A 1 92 ? 41.296 22.848 33.412 1.00 42.65 92 VAL A O 1
ATOM 683 N N . ASP A 1 93 ? 40.282 21.541 31.877 1.00 48.89 93 ASP A N 1
ATOM 684 C CA . ASP A 1 93 ? 40.036 22.657 30.965 1.00 46.27 93 ASP A CA 1
ATOM 685 C C . ASP A 1 93 ? 39.018 23.646 31.532 1.00 43.92 93 ASP A C 1
ATOM 686 O O . ASP A 1 93 ? 39.159 24.847 31.367 1.00 47.97 93 ASP A O 1
ATOM 691 N N . ALA A 1 94 ? 37.998 23.135 32.212 1.00 36.68 94 ALA A N 1
ATOM 692 C CA . ALA A 1 94 ? 36.953 23.986 32.737 1.00 34.23 94 ALA A CA 1
ATOM 693 C C . ALA A 1 94 ? 37.500 24.805 33.896 1.00 39.47 94 ALA A C 1
ATOM 694 O O . ALA A 1 94 ? 37.069 25.930 34.118 1.00 49.47 94 ALA A O 1
ATOM 696 N N . ALA A 1 95 ? 38.453 24.240 34.624 1.00 43.53 95 ALA A N 1
ATOM 697 C CA . ALA A 1 95 ? 39.094 24.949 35.741 1.00 44.30 95 ALA A CA 1
ATOM 698 C C . ALA A 1 95 ? 39.889 26.126 35.207 1.00 41.29 95 ALA A C 1
ATOM 699 O O . ALA A 1 95 ? 39.752 27.243 35.687 1.00 42.92 95 ALA A O 1
ATOM 701 N N . VAL A 1 96 ? 40.737 25.856 34.217 1.00 33.79 96 VAL A N 1
ATOM 702 C CA . VAL A 1 96 ? 41.503 26.913 33.572 1.00 40.10 96 VAL A CA 1
ATOM 703 C C . VAL A 1 96 ? 40.548 27.951 32.992 1.00 46.11 96 VAL A C 1
ATOM 704 O O . VAL A 1 96 ? 40.711 29.136 33.255 1.00 44.10 96 VAL A O 1
ATOM 708 N N . ARG A 1 97 ? 39.529 27.501 32.258 1.00 41.28 97 ARG A N 1
ATOM 709 C CA . ARG A 1 97 ? 38.552 28.422 31.682 1.00 38.38 97 ARG A CA 1
ATOM 710 C C . ARG A 1 97 ? 37.914 29.319 32.742 1.00 45.56 97 ARG A C 1
ATOM 711 O O . ARG A 1 97 ? 37.706 30.515 32.500 1.00 44.59 97 ARG A O 1
ATOM 719 N N . GLY A 1 98 ? 37.616 28.750 33.919 1.00 41.75 98 GLY A N 1
ATOM 720 C CA . GLY A 1 98 ? 36.980 29.503 34.990 1.00 37.41 98 GLY A CA 1
ATOM 721 C C . GLY A 1 98 ? 37.888 30.542 35.650 1.00 47.91 98 GLY A C 1
ATOM 722 O O . GLY A 1 98 ? 37.488 31.684 35.907 1.00 59.60 98 GLY A O 1
ATOM 723 N N . ILE A 1 99 ? 39.111 30.129 35.952 1.00 37.76 99 ILE A N 1
ATOM 724 C CA . ILE A 1 99 ? 40.137 31.038 36.424 1.00 43.94 99 ILE A CA 1
ATOM 725 C C . ILE A 1 99 ? 40.277 32.237 35.490 1.00 53.67 99 ILE A C 1
ATOM 726 O O . ILE A 1 99 ? 40.265 33.379 35.950 1.00 50.86 99 ILE A O 1
ATOM 731 N N . LEU A 1 100 ? 40.377 31.990 34.180 1.00 49.40 100 LEU A N 1
ATOM 732 C CA . LEU A 1 100 ? 40.622 33.085 33.230 1.00 46.94 100 LEU A CA 1
ATOM 733 C C . LEU A 1 100 ? 39.424 34.050 33.114 1.00 44.85 100 LEU A C 1
ATOM 734 O O . LEU A 1 100 ? 39.554 35.147 32.573 1.00 54.95 100 LEU A O 1
ATOM 739 N N . ARG A 1 101 ? 38.266 33.638 33.617 1.00 45.27 101 ARG A N 1
ATOM 740 C CA . ARG A 1 101 ? 37.054 34.455 33.580 1.00 50.87 101 ARG A CA 1
ATOM 741 C C . ARG A 1 101 ? 36.667 34.957 34.969 1.00 53.08 101 ARG A C 1
ATOM 742 O O . ARG A 1 101 ? 35.543 35.425 35.177 1.00 53.49 101 ARG A O 1
ATOM 750 N N . ASN A 1 102 ? 37.587 34.813 35.920 1.00 53.75 102 ASN A N 1
ATOM 751 C CA . ASN A 1 102 ? 37.335 35.163 37.310 1.00 56.62 102 ASN A CA 1
ATOM 752 C C . ASN A 1 102 ? 38.066 36.442 37.646 1.00 56.43 102 ASN A C 1
ATOM 753 O O . ASN A 1 102 ? 39.294 36.447 37.783 1.00 61.89 102 ASN A O 1
ATOM 758 N N . ALA A 1 103 ? 37.298 37.513 37.797 1.00 55.39 103 ALA A N 1
ATOM 759 C CA . ALA A 1 103 ? 37.834 38.853 37.978 1.00 63.06 103 ALA A CA 1
ATOM 760 C C . ALA A 1 103 ? 38.925 38.911 39.046 1.00 65.26 103 ALA A C 1
ATOM 761 O O . ALA A 1 103 ? 39.809 39.765 38.991 1.00 70.25 103 ALA A O 1
ATOM 763 N N . LYS A 1 104 ? 38.889 37.988 40.000 1.00 53.93 104 LYS A N 1
ATOM 764 C CA . LYS A 1 104 ? 39.826 38.071 41.112 1.00 53.82 104 LYS A CA 1
ATOM 765 C C . LYS A 1 104 ? 41.021 37.152 40.912 1.00 53.07 104 LYS A C 1
ATOM 766 O O . LYS A 1 104 ? 42.150 37.516 41.231 1.00 63.46 104 LYS A O 1
ATOM 772 N N . LEU A 1 105 ? 40.765 35.949 40.417 1.00 49.80 105 LEU A N 1
ATOM 773 C CA . LEU A 1 105 ? 41.818 34.962 40.184 1.00 52.28 105 LEU A CA 1
ATOM 774 C C . LEU A 1 105 ? 42.674 35.278 38.960 1.00 51.42 105 LEU A C 1
ATOM 775 O O . LEU A 1 105 ? 43.862 34.959 38.946 1.00 59.93 105 LEU A O 1
ATOM 780 N N . LYS A 1 106 ? 42.075 35.880 37.930 1.00 51.36 106 LYS A N 1
ATOM 781 C CA . LYS A 1 106 ? 42.786 36.095 36.653 1.00 53.95 106 LYS A CA 1
ATOM 782 C C . LYS A 1 106 ? 44.090 36.936 36.730 1.00 53.00 106 LYS A C 1
ATOM 783 O O . LYS A 1 106 ? 45.086 36.570 36.101 1.00 51.90 106 LYS A O 1
ATOM 789 N N . PRO A 1 107 ? 44.093 38.063 37.468 1.00 57.55 107 PRO A N 1
ATOM 790 C CA . PRO A 1 107 ? 45.377 38.777 37.589 1.00 68.98 107 PRO A CA 1
ATOM 791 C C . PRO A 1 107 ? 46.481 37.961 38.293 1.00 72.44 107 PRO A C 1
ATOM 792 O O . PRO A 1 107 ? 47.658 38.124 37.967 1.00 68.31 107 PRO A O 1
ATOM 796 N N . VAL A 1 108 ? 46.108 37.109 39.247 1.00 69.39 108 VAL A N 1
ATOM 797 C CA . VAL A 1 108 ? 47.087 36.264 39.934 1.00 67.50 108 VAL A CA 1
ATOM 798 C C . VAL A 1 108 ? 47.629 35.188 38.993 1.00 63.51 108 VAL A C 1
ATOM 799 O O . VAL A 1 108 ? 48.849 35.005 38.884 1.00 62.05 108 VAL A O 1
ATOM 803 N N . TYR A 1 109 ? 46.713 34.489 38.319 1.00 54.25 109 TYR A N 1
ATOM 804 C CA . TYR A 1 109 ? 47.066 33.466 37.334 1.00 51.90 109 TYR A CA 1
ATOM 805 C C . TYR A 1 109 ? 48.033 34.023 36.278 1.00 59.46 109 TYR A C 1
ATOM 806 O O . TYR A 1 109 ? 49.091 33.442 36.029 1.00 58.57 109 TYR A O 1
ATOM 815 N N . ASP A 1 110 ? 47.660 35.153 35.678 1.00 61.64 110 ASP A N 1
ATOM 816 C CA . ASP A 1 110 ? 48.521 35.871 34.738 1.00 68.59 110 ASP A CA 1
ATOM 817 C C . ASP A 1 110 ? 49.917 36.144 35.300 1.00 66.24 110 ASP A C 1
ATOM 818 O O . ASP A 1 110 ? 50.915 35.973 34.608 1.00 65.53 110 ASP A O 1
ATOM 823 N N . SER A 1 111 ? 49.977 36.585 36.549 1.00 68.47 111 SER A N 1
ATOM 824 C CA . SER A 1 111 ? 51.251 36.861 37.216 1.00 69.35 111 SER A CA 1
ATOM 825 C C . SER A 1 111 ? 52.173 35.647 37.165 1.00 70.37 111 SER A C 1
ATOM 826 O O . SER A 1 111 ? 53.322 35.733 36.739 1.00 70.24 111 SER A O 1
ATOM 829 N N . LEU A 1 112 ? 51.636 34.502 37.568 1.00 73.27 112 LEU A N 1
ATOM 830 C CA . LEU A 1 112 ? 52.439 33.315 37.843 1.00 69.90 112 LEU A CA 1
ATOM 831 C C . LEU A 1 112 ? 53.111 32.677 36.624 1.00 61.07 112 LEU A C 1
ATOM 832 O O . LEU A 1 112 ? 52.555 32.644 35.539 1.00 57.48 112 LEU A O 1
ATOM 837 N N . ASP A 1 113 ? 54.317 32.165 36.831 1.00 64.99 113 ASP A N 1
ATOM 838 C CA . ASP A 1 113 ? 54.974 31.261 35.883 1.00 58.42 113 ASP A CA 1
ATOM 839 C C . ASP A 1 113 ? 54.150 29.987 35.745 1.00 58.41 113 ASP A C 1
ATOM 840 O O . ASP A 1 113 ? 53.191 29.772 36.504 1.00 56.27 113 ASP A O 1
ATOM 845 N N . ALA A 1 114 ? 54.559 29.118 34.824 1.00 70.37 114 ALA A N 1
ATOM 846 C CA . ALA A 1 114 ? 53.808 27.892 34.524 1.00 64.97 114 ALA A CA 1
ATOM 847 C C . ALA A 1 114 ? 53.678 26.929 35.714 1.00 68.35 114 ALA A C 1
ATOM 848 O O . ALA A 1 114 ? 52.576 26.470 36.000 1.00 70.92 114 ALA A O 1
ATOM 850 N N . VAL A 1 115 ? 54.777 26.637 36.418 1.00 67.07 115 VAL A N 1
ATOM 851 C CA . VAL A 1 115 ? 54.734 25.662 37.513 1.00 60.10 115 VAL A CA 1
ATOM 852 C C . VAL A 1 115 ? 53.789 26.123 38.620 1.00 64.78 115 VAL A C 1
ATOM 853 O O . VAL A 1 115 ? 52.959 25.346 39.103 1.00 61.44 115 VAL A O 1
ATOM 857 N N . ARG A 1 116 ? 53.895 27.393 38.997 1.00 72.32 116 ARG A N 1
ATOM 858 C CA . ARG A 1 116 ? 53.019 27.964 40.007 1.00 54.46 116 ARG A CA 1
ATOM 859 C C . ARG A 1 116 ? 51.560 28.096 39.535 1.00 66.34 116 ARG A C 1
ATOM 860 O O . ARG A 1 116 ? 50.633 28.029 40.356 1.00 64.60 116 ARG A O 1
ATOM 868 N N . ARG A 1 117 ? 51.341 28.265 38.228 1.00 56.58 117 ARG A N 1
ATOM 869 C CA . ARG A 1 117 ? 49.973 28.237 37.714 1.00 50.03 117 ARG A CA 1
ATOM 870 C C . ARG A 1 117 ? 49.367 26.848 37.915 1.00 48.00 117 ARG A C 1
ATOM 871 O O . ARG A 1 117 ? 48.170 26.724 38.220 1.00 52.00 117 ARG A O 1
ATOM 879 N N . ALA A 1 118 ? 50.177 25.803 37.761 1.00 48.89 118 ALA A N 1
ATOM 880 C CA . ALA A 1 118 ? 49.688 24.443 38.041 1.00 56.70 118 ALA A CA 1
ATOM 881 C C . ALA A 1 118 ? 49.152 24.350 39.468 1.00 53.71 118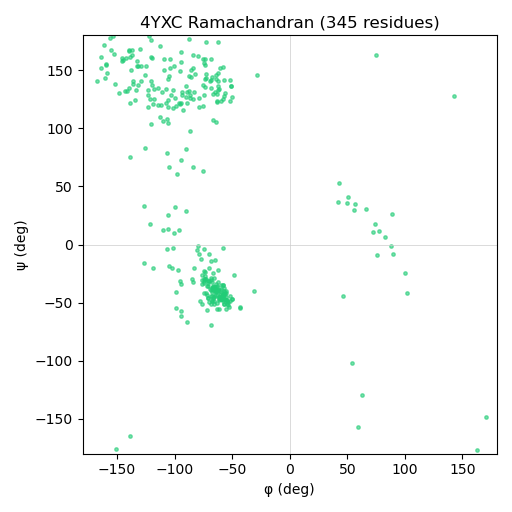 ALA A C 1
ATOM 882 O O . ALA A 1 118 ? 48.065 23.832 39.705 1.00 56.64 118 ALA A O 1
ATOM 884 N N . ALA A 1 119 ? 49.928 24.876 40.410 1.00 53.23 119 ALA A N 1
ATOM 885 C CA . ALA A 1 119 ? 49.565 24.849 41.824 1.00 55.27 119 ALA A CA 1
ATOM 886 C C . ALA A 1 119 ? 48.211 25.533 42.043 1.00 54.51 119 ALA A C 1
ATOM 887 O O . ALA A 1 119 ? 47.354 25.022 42.774 1.00 58.47 119 ALA A O 1
ATOM 889 N N . LEU A 1 120 ? 48.004 26.666 41.373 1.00 57.61 120 LEU A N 1
ATOM 890 C CA . LEU A 1 120 ? 46.761 27.435 41.508 1.00 57.75 120 LEU A CA 1
ATOM 891 C C . LEU A 1 120 ? 45.574 26.664 40.925 1.00 42.99 120 LEU A C 1
ATOM 892 O O . LEU A 1 120 ? 44.481 26.639 41.503 1.00 50.28 120 LEU A O 1
ATOM 897 N N . ILE A 1 121 ? 45.786 26.019 39.782 1.00 45.38 121 ILE A N 1
ATOM 898 C CA . ILE A 1 121 ? 44.747 25.173 39.211 1.00 42.40 121 ILE A CA 1
ATOM 899 C C . ILE A 1 121 ? 44.429 24.020 40.169 1.00 48.31 121 ILE A C 1
ATOM 900 O O . ILE A 1 121 ? 43.260 23.683 40.396 1.00 51.72 121 ILE A O 1
ATOM 905 N N . ASN A 1 122 ? 45.473 23.440 40.757 1.00 41.95 122 ASN A N 1
ATOM 906 C CA . ASN A 1 122 ? 45.291 22.365 41.720 1.00 44.92 122 ASN A CA 1
ATOM 907 C C . ASN A 1 122 ? 44.367 22.816 42.858 1.00 49.10 122 ASN A C 1
ATOM 908 O O . ASN A 1 122 ? 43.468 22.081 43.240 1.00 45.98 122 ASN A O 1
ATOM 913 N N . MET A 1 123 ? 44.620 24.008 43.420 1.00 49.36 123 MET A N 1
ATOM 914 C CA . MET A 1 123 ? 43.746 24.565 44.444 1.00 44.89 123 MET A CA 1
ATOM 915 C C . MET A 1 123 ? 42.316 24.685 43.930 1.00 54.64 123 MET A C 1
ATOM 916 O O . MET A 1 123 ? 41.366 24.233 44.587 1.00 56.62 123 MET A O 1
ATOM 921 N N . VAL A 1 124 ? 42.162 25.307 42.764 1.00 43.45 124 VAL A N 1
ATOM 922 C CA . VAL A 1 124 ? 40.830 25.537 42.213 1.00 39.80 124 VAL A CA 1
ATOM 923 C C . VAL A 1 124 ? 40.161 24.235 41.920 1.00 47.98 124 VAL A C 1
ATOM 924 O O . VAL A 1 124 ? 38.968 24.088 42.172 1.00 56.28 124 VAL A O 1
ATOM 928 N N . PHE A 1 125 ? 40.939 23.282 41.404 1.00 48.75 125 PHE A N 1
ATOM 929 C CA . PHE A 1 125 ? 40.442 21.933 41.194 1.00 51.75 125 PHE A CA 1
ATOM 930 C C . PHE A 1 125 ? 39.894 21.364 42.494 1.00 49.90 125 PHE A C 1
ATOM 931 O O . PHE A 1 125 ? 38.842 20.750 42.508 1.00 47.24 125 PHE A O 1
ATOM 939 N N . GLN A 1 126 ? 40.589 21.603 43.596 1.00 51.59 126 GLN A N 1
ATOM 940 C CA . GLN A 1 126 ? 40.124 21.119 44.891 1.00 52.95 126 GLN A CA 1
ATOM 941 C C . GLN A 1 126 ? 38.963 21.933 45.482 1.00 52.98 126 GLN A C 1
ATOM 942 O O . GLN A 1 126 ? 37.953 21.364 45.863 1.00 54.05 126 GLN A O 1
ATOM 948 N N . MET A 1 127 ? 39.088 23.255 45.554 1.00 57.83 127 MET A N 1
ATOM 949 C CA . MET A 1 127 ? 38.107 24.061 46.298 1.00 57.51 127 MET A CA 1
ATOM 950 C C . MET A 1 127 ? 37.126 24.900 45.467 1.00 58.84 127 MET A C 1
ATOM 951 O O . MET A 1 127 ? 36.234 25.544 46.028 1.00 61.39 127 MET A O 1
ATOM 956 N N . GLY A 1 128 ? 37.281 24.907 44.145 1.00 48.11 128 GLY A N 1
ATOM 957 C CA . GLY A 1 128 ? 36.484 25.794 43.315 1.00 41.64 128 GLY A CA 1
ATOM 958 C C . GLY A 1 128 ? 36.947 27.257 43.392 1.00 45.54 128 GLY A C 1
ATOM 959 O O . GLY A 1 128 ? 37.679 27.648 44.308 1.00 48.83 128 GLY A O 1
ATOM 960 N N . GLU A 1 129 ? 36.512 28.054 42.420 1.00 46.37 129 GLU A N 1
ATOM 961 C CA . GLU A 1 129 ? 36.889 29.461 42.272 1.00 53.22 129 GLU A CA 1
ATOM 962 C C . GLU A 1 129 ? 36.530 30.341 43.438 1.00 62.03 129 GLU A C 1
ATOM 963 O O . GLU A 1 129 ? 37.331 31.164 43.868 1.00 65.26 129 GLU A O 1
ATOM 969 N N . THR A 1 130 ? 35.291 30.208 43.905 1.00 67.31 130 THR A N 1
ATOM 970 C CA . THR A 1 130 ? 34.786 31.040 44.995 1.00 64.07 130 THR A CA 1
ATOM 971 C C . THR A 1 130 ? 35.575 30.769 46.269 1.00 72.73 130 THR A C 1
ATOM 972 O O . THR A 1 130 ? 35.894 31.685 47.028 1.00 78.33 130 THR A O 1
ATOM 976 N N . GLY A 1 131 ? 35.892 29.499 46.494 1.00 70.92 131 GLY A N 1
ATOM 977 C CA . GLY A 1 131 ? 36.697 29.109 47.633 1.00 68.49 131 GLY A CA 1
ATOM 978 C C . GLY A 1 131 ? 38.107 29.651 47.534 1.00 70.08 131 GLY A C 1
ATOM 979 O O . GLY A 1 131 ? 38.610 30.245 48.481 1.00 72.71 131 GLY A O 1
ATOM 980 N N . VAL A 1 132 ? 38.747 29.467 46.381 1.00 68.30 132 VAL A N 1
ATOM 981 C CA . VAL A 1 132 ? 40.137 29.891 46.228 1.00 62.95 132 VAL A CA 1
ATOM 982 C C . VAL A 1 132 ? 40.237 31.422 46.196 1.00 61.11 132 VAL A C 1
ATOM 983 O O . VAL A 1 132 ? 41.222 31.992 46.662 1.00 58.14 132 VAL A O 1
ATOM 987 N N . ALA A 1 133 ? 39.207 32.091 45.681 1.00 58.95 133 ALA A N 1
ATOM 988 C CA . ALA A 1 133 ? 39.222 33.559 45.618 1.00 65.20 133 ALA A CA 1
ATOM 989 C C . ALA A 1 133 ? 39.107 34.184 46.994 1.00 76.56 133 ALA A C 1
ATOM 990 O O . ALA A 1 133 ? 39.240 35.393 47.142 1.00 85.00 133 ALA A O 1
ATOM 992 N N . GLY A 1 134 ? 38.847 33.351 47.996 1.00 82.06 134 GLY A N 1
ATOM 993 C CA . GLY A 1 134 ? 38.715 33.801 49.367 1.00 80.95 134 GLY A CA 1
ATOM 994 C C . GLY A 1 134 ? 40.051 33.960 50.074 1.00 84.61 134 GLY A C 1
ATOM 995 O O . GLY A 1 134 ? 40.137 34.670 51.079 1.00 92.71 134 GLY A O 1
ATOM 996 N N . PHE A 1 135 ? 41.099 33.312 49.563 1.00 72.62 135 PHE A N 1
ATOM 997 C CA . PHE A 1 135 ? 42.428 33.500 50.139 1.00 71.71 135 PHE A CA 1
ATOM 998 C C . PHE A 1 135 ? 42.962 34.851 49.699 1.00 74.37 135 PHE A C 1
ATOM 999 O O . PHE A 1 135 ? 43.962 34.900 48.994 1.00 71.18 135 PHE A O 1
ATOM 1007 N N . THR A 1 136 ? 42.303 35.937 50.104 1.00 79.28 136 THR A N 1
ATOM 1008 C CA . THR A 1 136 ? 42.608 37.268 49.560 1.00 80.08 136 THR A CA 1
ATOM 1009 C C . THR A 1 136 ? 44.075 37.648 49.711 1.00 77.72 136 THR A C 1
ATOM 1010 O O . THR A 1 136 ? 44.754 37.966 48.733 1.00 87.70 136 THR A O 1
ATOM 1014 N N . ASN A 1 137 ? 44.565 37.596 50.937 1.00 77.81 137 ASN A N 1
ATOM 1015 C CA . ASN A 1 137 ? 45.898 38.088 51.222 1.00 83.68 137 ASN A CA 1
ATOM 1016 C C . ASN A 1 137 ? 46.982 37.168 50.665 1.00 82.42 137 ASN A C 1
ATOM 1017 O O . ASN A 1 137 ? 48.012 37.641 50.192 1.00 83.89 137 ASN A O 1
ATOM 1022 N N . SER A 1 138 ? 46.746 35.861 50.696 1.00 78.66 138 SER A N 1
ATOM 1023 C CA . SER A 1 138 ? 47.694 34.917 50.100 1.00 77.64 138 SER A CA 1
ATOM 1024 C C . SER A 1 138 ? 47.780 35.124 48.583 1.00 78.91 138 SER A C 1
ATOM 1025 O O . SER A 1 138 ? 48.852 35.015 47.988 1.00 78.83 138 SER A O 1
ATOM 1028 N N . LEU A 1 139 ? 46.642 35.422 47.965 1.00 76.23 139 LEU A N 1
ATOM 1029 C CA . LEU A 1 139 ? 46.588 35.694 46.535 1.00 73.18 139 LEU A CA 1
ATOM 1030 C C . LEU A 1 139 ? 47.399 36.944 46.185 1.00 79.93 139 LEU A C 1
ATOM 1031 O O . LEU A 1 139 ? 48.228 36.908 45.272 1.00 74.46 139 LEU A O 1
ATOM 1036 N N . ARG A 1 140 ? 47.158 38.043 46.903 1.00 81.93 140 ARG A N 1
ATOM 1037 C CA . ARG A 1 140 ? 47.888 39.288 46.653 1.00 82.06 140 ARG A CA 1
ATOM 1038 C C . ARG A 1 140 ? 49.373 39.044 46.851 1.00 78.09 140 ARG A C 1
ATOM 1039 O O . ARG A 1 140 ? 50.202 39.598 46.144 1.00 80.04 140 ARG A O 1
ATOM 1041 N N . MET A 1 141 ? 49.687 38.181 47.810 1.00 80.30 141 MET A N 1
ATOM 1042 C CA . MET A 1 141 ? 51.063 37.801 48.100 1.00 82.49 141 MET A CA 1
ATOM 1043 C C . MET A 1 141 ? 51.666 37.056 46.922 1.00 82.25 141 MET A C 1
ATOM 1044 O O . MET A 1 141 ? 52.806 37.312 46.536 1.00 79.68 141 MET A O 1
ATOM 1049 N N . LEU A 1 142 ? 50.886 36.130 46.365 1.00 74.75 142 LEU A N 1
ATOM 1050 C CA . LEU A 1 142 ? 51.277 35.377 45.182 1.00 75.33 142 LEU A CA 1
ATOM 1051 C C . LEU A 1 142 ? 51.492 36.295 43.984 1.00 79.70 142 LEU A C 1
ATOM 1052 O O . LEU A 1 142 ? 52.474 36.160 43.247 1.00 81.50 142 LEU A O 1
ATOM 1057 N N . GLN A 1 143 ? 50.561 37.227 43.802 1.00 82.85 143 GLN A N 1
ATOM 1058 C CA . GLN A 1 143 ? 50.639 38.217 42.736 1.00 81.54 143 GLN A CA 1
ATOM 1059 C C . GLN A 1 143 ? 51.912 39.018 42.845 1.00 77.55 143 GLN A C 1
ATOM 1060 O O . GLN A 1 143 ? 52.504 39.393 41.837 1.00 92.33 143 GLN A O 1
ATOM 1066 N N . GLN A 1 144 ? 52.344 39.263 44.076 1.00 80.64 144 GLN A N 1
ATOM 1067 C CA . GLN A 1 144 ? 53.519 40.100 44.328 1.00 95.00 144 GLN A CA 1
ATOM 1068 C C . GLN A 1 144 ? 54.796 39.276 44.527 1.00 97.24 144 GLN A C 1
ATOM 1069 O O . GLN A 1 144 ? 55.815 39.802 44.983 1.00 91.67 144 GLN A O 1
ATOM 1075 N N . LYS A 1 145 ? 54.716 37.986 44.187 1.00 91.68 145 LYS A N 1
ATOM 1076 C CA . LYS A 1 145 ? 55.861 37.069 44.168 1.00 87.05 145 LYS A CA 1
ATOM 1077 C C . LYS A 1 145 ? 56.610 36.986 45.505 1.00 92.96 145 LYS A C 1
ATOM 1078 O O . LYS A 1 145 ? 57.820 36.745 45.536 1.00 88.08 145 LYS A O 1
ATOM 1084 N N . ARG A 1 146 ? 55.879 37.190 46.602 1.00 92.11 146 ARG A N 1
ATOM 1085 C CA . ARG A 1 146 ? 56.402 36.981 47.948 1.00 89.03 146 ARG A CA 1
ATOM 1086 C C . ARG A 1 146 ? 56.135 35.544 48.345 1.00 85.25 146 ARG A C 1
ATOM 1087 O O . ARG A 1 146 ? 55.158 35.241 49.035 1.00 83.72 146 ARG A O 1
ATOM 1095 N N . TRP A 1 147 ? 57.017 34.659 47.893 1.00 88.57 147 TRP A N 1
ATOM 1096 C CA . TRP A 1 147 ? 56.751 33.222 47.907 1.00 87.42 147 TRP A CA 1
ATOM 1097 C C . TRP A 1 147 ? 56.702 32.649 49.324 1.00 85.86 147 TRP A C 1
ATOM 1098 O O . TRP A 1 147 ? 55.750 31.971 49.688 1.00 78.83 147 TRP A O 1
ATOM 1109 N N . ASP A 1 148 ? 57.724 32.927 50.121 1.00 85.72 148 ASP A N 1
ATOM 1110 C CA . ASP A 1 148 ? 57.747 32.456 51.496 1.00 95.55 148 ASP A CA 1
ATOM 1111 C C . ASP A 1 148 ? 56.572 33.006 52.286 1.00 104.19 148 ASP A C 1
ATOM 1112 O O . ASP A 1 148 ? 55.977 32.297 53.095 1.00 106.27 148 ASP A O 1
ATOM 1117 N N . GLU A 1 149 ? 56.225 34.264 52.042 1.00 107.22 149 GLU A N 1
ATOM 1118 C CA . GLU A 1 149 ? 55.147 34.884 52.794 1.00 102.64 149 GLU A CA 1
ATOM 1119 C C . GLU A 1 149 ? 53.792 34.249 52.457 1.00 93.19 149 GLU A C 1
ATOM 1120 O O . GLU A 1 149 ? 53.032 33.888 53.350 1.00 100.52 149 GLU A O 1
ATOM 1126 N N . ALA A 1 150 ? 53.492 34.100 51.176 1.00 85.98 150 ALA A N 1
ATOM 1127 C CA . ALA A 1 150 ? 52.293 33.362 50.781 1.00 88.78 150 ALA A CA 1
ATOM 1128 C C . ALA A 1 150 ? 52.331 31.932 51.333 1.00 86.30 150 ALA A C 1
ATOM 1129 O O . ALA A 1 150 ? 51.337 31.427 51.867 1.00 78.87 150 ALA A O 1
ATOM 1131 N N . ALA A 1 151 ? 53.495 31.298 51.223 1.00 84.91 151 ALA A N 1
ATOM 1132 C CA . ALA A 1 151 ? 53.664 29.919 51.652 1.00 75.95 151 ALA A CA 1
ATOM 1133 C C . ALA A 1 151 ? 53.333 29.734 53.117 1.00 91.77 151 ALA A C 1
ATOM 1134 O O . ALA A 1 151 ? 52.613 28.803 53.476 1.00 99.90 151 ALA A O 1
ATOM 1136 N N . VAL A 1 152 ? 53.850 30.617 53.970 1.00 96.57 152 VAL A N 1
ATOM 1137 C CA . VAL A 1 152 ? 53.631 30.458 55.398 1.00 87.18 152 VAL A CA 1
ATOM 1138 C C . VAL A 1 152 ? 52.201 30.858 55.733 1.00 86.90 152 VAL A C 1
ATOM 1139 O O . VAL A 1 152 ? 51.599 30.293 56.641 1.00 91.63 152 VAL A O 1
ATOM 1143 N N . ASN A 1 153 ? 51.637 31.801 54.993 1.00 85.41 153 ASN A N 1
ATOM 1144 C CA . ASN A 1 153 ? 50.240 32.145 55.220 1.00 97.80 153 ASN A CA 1
ATOM 1145 C C . ASN A 1 153 ? 49.304 30.976 54.850 1.00 86.60 153 ASN A C 1
ATOM 1146 O O . ASN A 1 153 ? 48.330 30.707 55.545 1.00 94.60 153 ASN A O 1
ATOM 1151 N N . LEU A 1 154 ? 49.622 30.273 53.770 1.00 84.17 154 LEU A N 1
ATOM 1152 C CA . LEU A 1 154 ? 48.772 29.190 53.264 1.00 81.78 154 LEU A CA 1
ATOM 1153 C C . LEU A 1 154 ? 48.705 28.017 54.226 1.00 81.77 154 LEU A C 1
ATOM 1154 O O . LEU A 1 154 ? 47.700 27.305 54.278 1.00 79.29 154 LEU A O 1
ATOM 1159 N N . ALA A 1 155 ? 49.774 27.826 54.995 1.00 84.87 155 ALA A N 1
ATOM 1160 C CA . ALA A 1 155 ? 49.797 26.789 56.023 1.00 87.74 155 ALA A CA 1
ATOM 1161 C C . ALA A 1 155 ? 48.952 27.175 57.230 1.00 93.48 155 ALA A C 1
ATOM 1162 O O . ALA A 1 155 ? 48.811 26.388 58.171 1.00 99.95 155 ALA A O 1
ATOM 1164 N N . LYS A 1 156 ? 48.400 28.384 57.221 1.00 91.39 156 LYS A N 1
ATOM 1165 C CA . LYS A 1 156 ? 47.593 28.831 58.357 1.00 98.12 156 LYS A CA 1
ATOM 1166 C C . LYS A 1 156 ? 46.110 28.809 58.008 1.00 96.35 156 LYS A C 1
ATOM 1167 O O . LYS A 1 156 ? 45.308 29.534 58.594 1.00 103.29 156 LYS A O 1
ATOM 1173 N N . SER A 1 157 ? 45.748 27.962 57.053 1.00 89.75 157 SER A N 1
ATOM 1174 C CA . SER A 1 157 ? 44.378 27.909 56.574 1.00 86.67 157 SER A CA 1
ATOM 1175 C C . SER A 1 157 ? 43.664 26.639 57.017 1.00 86.76 157 SER A C 1
ATOM 1176 O O . SER A 1 157 ? 44.301 25.648 57.363 1.00 80.31 157 SER A O 1
ATOM 1179 N N . ARG A 1 158 ? 42.338 26.687 57.004 1.00 83.57 158 ARG A N 1
ATOM 1180 C CA . ARG A 1 158 ? 41.518 25.500 57.174 1.00 80.96 158 ARG A CA 1
ATOM 1181 C C . ARG A 1 158 ? 41.933 24.425 56.157 1.00 79.41 158 ARG A C 1
ATOM 1182 O O . ARG A 1 158 ? 42.164 23.268 56.532 1.00 79.85 158 ARG A O 1
ATOM 1190 N N . TRP A 1 159 ? 42.035 24.828 54.886 1.00 73.11 159 TRP A N 1
ATOM 1191 C CA . TRP A 1 159 ? 42.472 23.963 53.775 1.00 69.37 159 TRP A CA 1
ATOM 1192 C C . TRP A 1 159 ? 43.667 23.107 54.136 1.00 74.83 159 TRP A C 1
ATOM 1193 O O . TRP A 1 159 ? 43.642 21.882 53.990 1.00 67.86 159 TRP A O 1
ATOM 1204 N N . TYR A 1 160 ? 44.717 23.765 54.613 1.00 76.22 160 TYR A N 1
ATOM 1205 C CA . TYR A 1 160 ? 45.914 23.068 55.047 1.00 79.24 160 TYR A CA 1
ATOM 1206 C C . TYR A 1 160 ? 45.617 22.148 56.226 1.00 86.33 160 TYR A C 1
ATOM 1207 O O . TYR A 1 160 ? 46.193 21.065 56.356 1.00 90.70 160 TYR A O 1
ATOM 1216 N N . ASN A 1 161 ? 44.730 22.594 57.103 1.00 87.78 161 ASN A N 1
ATOM 1217 C CA . ASN A 1 161 ? 44.469 21.858 58.331 1.00 90.08 161 ASN A CA 1
ATOM 1218 C C . ASN A 1 161 ? 43.652 20.615 58.012 1.00 92.65 161 ASN A C 1
ATOM 1219 O O . ASN A 1 161 ? 43.774 19.600 58.681 1.00 101.83 161 ASN A O 1
ATOM 1224 N N . GLN A 1 162 ? 42.840 20.695 56.965 1.00 90.28 162 GLN A N 1
ATOM 1225 C CA . GLN A 1 162 ? 41.997 19.574 56.554 1.00 90.20 162 GLN A CA 1
ATOM 1226 C C . GLN A 1 162 ? 42.707 18.556 55.663 1.00 78.83 162 GLN A C 1
ATOM 1227 O O . GLN A 1 162 ? 42.389 17.376 55.694 1.00 77.49 162 GLN A O 1
ATOM 1233 N N . THR A 1 163 ? 43.651 19.015 54.851 1.00 77.61 163 THR A N 1
ATOM 1234 C CA . THR A 1 163 ? 44.420 18.119 54.000 1.00 69.65 163 THR A CA 1
ATOM 1235 C C . THR A 1 163 ? 45.895 18.507 53.968 1.00 83.33 163 THR A C 1
ATOM 1236 O O . THR A 1 163 ? 46.359 19.069 52.977 1.00 90.54 163 THR A O 1
ATOM 1240 N N . PRO A 1 164 ? 46.637 18.214 55.054 1.00 81.46 164 PRO A N 1
ATOM 1241 C CA . PRO A 1 164 ? 48.026 18.677 55.196 1.00 83.33 164 PRO A CA 1
ATOM 1242 C C . PRO A 1 164 ? 48.991 18.137 54.143 1.00 84.48 164 PRO A C 1
ATOM 1243 O O . PRO A 1 164 ? 49.843 18.902 53.677 1.00 81.23 164 PRO A O 1
ATOM 1247 N N . ASN A 1 165 ? 48.858 16.869 53.759 1.00 78.37 165 ASN A N 1
ATOM 1248 C CA . ASN A 1 165 ? 49.813 16.275 52.823 1.00 72.64 165 ASN A CA 1
ATOM 1249 C C . ASN A 1 165 ? 49.668 16.810 51.411 1.00 70.64 165 ASN A C 1
ATOM 1250 O O . ASN A 1 165 ? 50.655 16.924 50.678 1.00 71.30 165 ASN A O 1
ATOM 1255 N N . ARG A 1 166 ? 48.441 17.138 51.019 1.00 67.75 166 ARG A N 1
ATOM 1256 C CA . ARG A 1 166 ? 48.219 17.715 49.698 1.00 70.07 166 ARG A CA 1
ATOM 1257 C C . ARG A 1 166 ? 48.611 19.195 49.716 1.00 66.03 166 ARG A C 1
ATOM 1258 O O . ARG A 1 166 ? 49.351 19.677 48.835 1.00 53.19 166 ARG A O 1
ATOM 1266 N N . ALA A 1 167 ? 48.112 19.899 50.728 1.00 55.68 167 ALA A N 1
ATOM 1267 C CA . ALA A 1 167 ? 48.369 21.319 50.873 1.00 61.06 167 ALA A CA 1
ATOM 1268 C C . ALA A 1 167 ? 49.858 21.610 50.937 1.00 64.22 167 ALA A C 1
ATOM 1269 O O . ALA A 1 167 ? 50.315 22.576 50.320 1.00 63.31 167 ALA A O 1
ATOM 1271 N N . LYS A 1 168 ? 50.609 20.774 51.659 1.00 62.17 168 LYS A N 1
ATOM 1272 C CA . LYS A 1 168 ? 52.073 20.913 51.727 1.00 65.38 168 LYS A CA 1
ATOM 1273 C C . LYS A 1 168 ? 52.698 20.860 50.340 1.00 64.93 168 LYS A C 1
ATOM 1274 O O . LYS A 1 168 ? 53.537 21.685 50.005 1.00 65.03 168 LYS A O 1
ATOM 1280 N N . ARG A 1 169 ? 52.287 19.880 49.541 1.00 73.32 169 ARG A N 1
ATOM 1281 C CA . ARG A 1 169 ? 52.808 19.721 48.184 1.00 71.01 169 ARG A CA 1
ATOM 1282 C C . ARG A 1 169 ? 52.513 20.938 47.318 1.00 62.28 169 ARG A C 1
ATOM 1283 O O . ARG A 1 169 ? 53.377 21.417 46.587 1.00 62.15 169 ARG A O 1
ATOM 1291 N N . VAL A 1 170 ? 51.278 21.416 47.385 1.00 60.05 170 VAL A N 1
ATOM 1292 C CA . VAL A 1 170 ? 50.873 22.592 46.636 1.00 54.58 170 VAL A CA 1
ATOM 1293 C C . VAL A 1 170 ? 51.629 23.834 47.102 1.00 61.24 170 VAL A C 1
ATOM 1294 O O . VAL A 1 170 ? 52.068 24.646 46.289 1.00 62.72 170 VAL A O 1
ATOM 1298 N N . ILE A 1 171 ? 51.809 23.968 48.413 1.00 64.93 171 ILE A N 1
ATOM 1299 C CA . ILE A 1 171 ? 52.476 25.146 48.952 1.00 66.96 171 ILE A CA 1
ATOM 1300 C C . ILE A 1 171 ? 53.979 25.068 48.660 1.00 72.17 171 ILE A C 1
ATOM 1301 O O . ILE A 1 171 ? 54.663 26.094 48.532 1.00 75.67 171 ILE A O 1
ATOM 1306 N N . THR A 1 172 ? 54.491 23.848 48.527 1.00 70.13 172 THR A N 1
ATOM 1307 C CA . THR A 1 172 ? 55.898 23.663 48.189 1.00 71.53 172 THR A CA 1
ATOM 1308 C C . THR A 1 172 ? 56.086 24.036 46.727 1.00 66.23 172 THR A C 1
ATOM 1309 O O . THR 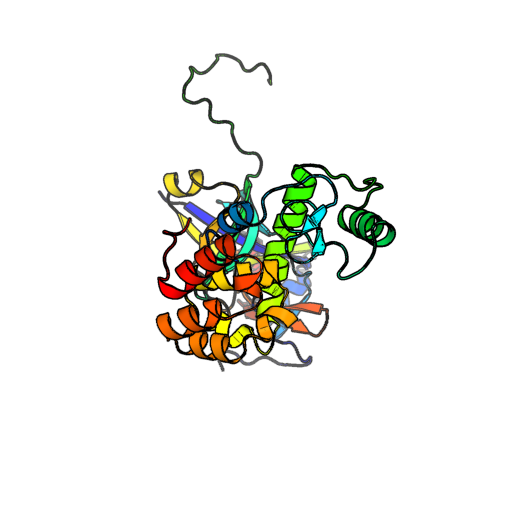A 1 172 ? 57.132 24.520 46.311 1.00 69.01 172 THR A O 1
ATOM 1313 N N . THR A 1 173 ? 55.042 23.841 45.947 1.00 70.31 173 THR A N 1
ATOM 1314 C CA . THR A 1 173 ? 55.097 24.211 44.550 1.00 66.97 173 THR A CA 1
ATOM 1315 C C . THR A 1 173 ? 55.007 25.737 44.399 1.00 61.18 173 THR A C 1
ATOM 1316 O O . THR A 1 173 ? 55.725 26.338 43.595 1.00 59.31 173 THR A O 1
ATOM 1320 N N . PHE A 1 174 ? 54.136 26.362 45.183 1.00 58.32 174 PHE A N 1
ATOM 1321 C CA . PHE A 1 174 ? 54.042 27.820 45.207 1.00 60.12 174 PHE A CA 1
ATOM 1322 C C . PHE A 1 174 ? 55.347 28.453 45.652 1.00 65.37 174 PHE A C 1
ATOM 1323 O O . PHE A 1 174 ? 55.801 29.436 45.079 1.00 71.93 174 PHE A O 1
ATOM 1331 N N . ARG A 1 175 ? 55.958 27.871 46.673 1.00 71.40 175 ARG A N 1
ATOM 1332 C CA . ARG A 1 175 ? 57.110 28.486 47.313 1.00 80.11 175 ARG A CA 1
ATOM 1333 C C . ARG A 1 175 ? 58.350 28.432 46.430 1.00 80.20 175 ARG A C 1
ATOM 1334 O O . ARG A 1 175 ? 59.094 29.419 46.296 1.00 74.22 175 ARG A O 1
ATOM 1342 N N . THR A 1 176 ? 58.546 27.263 45.826 1.00 77.06 176 THR A N 1
ATOM 1343 C CA . THR A 1 176 ? 59.793 26.905 45.162 1.00 71.39 176 THR A CA 1
ATOM 1344 C C . THR A 1 176 ? 59.749 27.176 43.663 1.00 79.91 176 THR A C 1
ATOM 1345 O O . THR A 1 176 ? 60.765 27.485 43.051 1.00 89.35 176 THR A O 1
ATOM 1349 N N . GLY A 1 177 ? 58.568 27.054 43.068 1.00 74.38 177 GLY A N 1
ATOM 1350 C CA . GLY A 1 177 ? 58.451 27.158 41.629 1.00 74.03 177 GLY A CA 1
ATOM 1351 C C . GLY A 1 177 ? 58.986 25.916 40.940 1.00 79.72 177 GLY A C 1
ATOM 1352 O O . GLY A 1 177 ? 59.270 25.942 39.737 1.00 85.62 177 GLY A O 1
ATOM 1353 N N . THR A 1 178 ? 59.113 24.829 41.705 1.00 75.01 178 THR A N 1
ATOM 1354 C CA . THR A 1 178 ? 59.632 23.559 41.192 1.00 74.09 178 THR A CA 1
ATOM 1355 C C . THR A 1 178 ? 58.638 22.406 41.340 1.00 68.13 178 THR A C 1
ATOM 1356 O O . THR A 1 178 ? 57.569 22.565 41.923 1.00 73.24 178 THR A O 1
ATOM 1360 N N . TRP A 1 179 ? 59.015 21.240 40.822 1.00 71.06 179 TRP A N 1
ATOM 1361 C CA . TRP A 1 179 ? 58.189 20.038 40.895 1.00 67.83 179 TRP A CA 1
ATOM 1362 C C . TRP A 1 179 ? 58.692 19.025 41.909 1.00 82.02 179 TRP A C 1
ATOM 1363 O O . TRP A 1 179 ? 58.258 17.874 41.894 1.00 86.47 179 TRP A O 1
ATOM 1374 N N . ASP A 1 180 ? 59.612 19.439 42.776 1.00 85.66 180 ASP A N 1
ATOM 1375 C CA . ASP A 1 180 ? 60.276 18.497 43.671 1.00 89.86 180 ASP A CA 1
ATOM 1376 C C . ASP A 1 180 ? 59.314 17.805 44.627 1.00 93.23 180 ASP A C 1
ATOM 1377 O O . ASP A 1 180 ? 59.606 16.720 45.125 1.00 107.11 180 ASP A O 1
ATOM 1382 N N . ALA A 1 181 ? 58.159 18.414 44.868 1.00 87.12 181 ALA A N 1
ATOM 1383 C CA . ALA A 1 181 ? 57.171 17.807 45.751 1.00 80.94 181 ALA A CA 1
ATOM 1384 C C . ALA A 1 181 ? 56.371 16.720 45.021 1.00 78.22 181 ALA A C 1
ATOM 1385 O O . ALA A 1 181 ? 55.508 16.072 45.609 1.00 70.12 181 ALA A O 1
ATOM 1387 N N . TYR A 1 182 ? 56.665 16.529 43.738 1.00 78.57 182 TYR A N 1
ATOM 1388 C CA . TYR A 1 182 ? 56.032 15.473 42.955 1.00 78.41 182 TYR A CA 1
ATOM 1389 C C . TYR A 1 182 ? 57.099 14.629 42.268 1.00 91.64 182 TYR A C 1
ATOM 1390 O O . TYR A 1 182 ? 57.324 14.735 41.065 1.00 102.10 182 TYR A O 1
ATOM 1399 N N . SER B 2 17 ? 63.609 16.617 9.418 1.00 93.61 17 SER B N 1
ATOM 1400 C CA . SER B 2 17 ? 64.621 17.446 8.781 1.00 103.31 17 SER B CA 1
ATOM 1401 C C . SER B 2 17 ? 64.288 17.805 7.325 1.00 105.95 17 SER B C 1
ATOM 1402 O O . SER B 2 17 ? 64.911 17.256 6.415 1.00 116.42 17 SER B O 1
ATOM 1404 N N . GLU B 2 18 ? 63.332 18.706 7.074 1.00 98.64 18 GLU B N 1
ATOM 1405 C CA . GLU B 2 18 ? 62.493 19.377 8.073 1.00 89.66 18 GLU B CA 1
ATOM 1406 C C . GLU B 2 18 ? 61.103 19.675 7.474 1.00 85.96 18 GLU B C 1
ATOM 1407 O O . GLU B 2 18 ? 61.006 20.234 6.379 1.00 85.66 18 GLU B O 1
ATOM 1409 N N . LEU B 2 19 ? 60.034 19.310 8.186 1.00 67.62 19 LEU B N 1
ATOM 1410 C CA . LEU B 2 19 ? 58.672 19.485 7.659 1.00 60.45 19 LEU B CA 1
ATOM 1411 C C . LEU B 2 19 ? 57.870 20.533 8.428 1.00 53.86 19 LEU B C 1
ATOM 1412 O O . LEU B 2 19 ? 58.280 21.006 9.485 1.00 58.39 19 LEU B O 1
ATOM 1417 N N . GLU B 2 20 ? 56.707 20.872 7.896 1.00 47.05 20 GLU B N 1
ATOM 1418 C CA . GLU B 2 20 ? 55.866 21.879 8.521 1.00 50.62 20 GLU B CA 1
ATOM 1419 C C . GLU B 2 20 ? 54.613 21.250 9.078 1.00 44.66 20 GLU B C 1
ATOM 1420 O O . GLU B 2 20 ? 53.829 20.670 8.320 1.00 40.66 20 GLU B O 1
ATOM 1426 N N . LEU B 2 21 ? 54.416 21.372 10.394 1.00 40.00 21 LEU B N 1
ATOM 1427 C CA . LEU B 2 21 ? 53.141 20.995 10.991 1.00 40.27 21 LEU B CA 1
ATOM 1428 C C . LEU B 2 21 ? 52.198 22.181 10.855 1.00 36.57 21 LEU B C 1
ATOM 1429 O O . LEU B 2 21 ? 52.528 23.291 11.281 1.00 46.20 21 LEU B O 1
ATOM 1434 N N . VAL B 2 22 ? 51.027 21.962 10.264 1.00 36.98 22 VAL B N 1
ATOM 1435 C CA . VAL B 2 22 ? 50.115 23.083 9.986 1.00 34.07 22 VAL B CA 1
ATOM 1436 C C . VAL B 2 22 ? 48.802 22.916 10.707 1.00 36.30 22 VAL B C 1
ATOM 1437 O O . VAL B 2 22 ? 48.110 21.933 10.488 1.00 39.25 22 VAL B O 1
ATOM 1441 N N . ALA B 2 23 ? 48.446 23.868 11.566 1.00 34.94 23 ALA B N 1
ATOM 1442 C CA . ALA B 2 23 ? 47.182 23.798 12.281 1.00 32.15 23 ALA B CA 1
ATOM 1443 C C . ALA B 2 23 ? 46.076 24.577 11.546 1.00 38.40 23 ALA B C 1
ATOM 1444 O O . ALA B 2 23 ? 46.193 25.777 11.303 1.00 37.84 23 ALA B O 1
ATOM 1446 N N . ASN B 2 24 ? 45.004 23.889 11.207 1.00 40.13 24 ASN B N 1
ATOM 1447 C CA . ASN B 2 24 ? 43.855 24.534 10.576 1.00 45.08 24 ASN B CA 1
ATOM 1448 C C . ASN B 2 24 ? 42.835 24.959 11.620 1.00 43.91 24 ASN B C 1
ATOM 1449 O O . ASN B 2 24 ? 42.281 24.124 12.320 1.00 41.89 24 ASN B O 1
ATOM 1454 N N . PHE B 2 25 ? 42.621 26.260 11.748 1.00 47.06 25 PHE B N 1
ATOM 1455 C CA . PHE B 2 25 ? 41.627 26.766 12.672 1.00 44.59 25 PHE B CA 1
ATOM 1456 C C . PHE B 2 25 ? 40.235 26.456 12.147 1.00 51.73 25 PHE B C 1
ATOM 1457 O O . PHE B 2 25 ? 39.367 25.968 12.887 1.00 54.98 25 PHE B O 1
ATOM 1465 N N . ALA B 2 26 ? 40.029 26.713 10.860 1.00 43.41 26 ALA B N 1
ATOM 1466 C CA . ALA B 2 26 ? 38.712 26.495 10.276 1.00 46.77 26 ALA B CA 1
ATOM 1467 C C . ALA B 2 26 ? 38.717 26.458 8.749 1.00 43.13 26 ALA B C 1
ATOM 1468 O O . ALA B 2 26 ? 39.552 27.075 8.085 1.00 43.39 26 ALA B O 1
ATOM 1470 N N . ASP B 2 27 ? 37.758 25.719 8.214 1.00 46.15 27 ASP B N 1
ATOM 1471 C CA . ASP B 2 27 ? 37.508 25.676 6.792 1.00 55.45 27 ASP B CA 1
ATOM 1472 C C . ASP B 2 27 ? 36.191 26.363 6.555 1.00 54.59 27 ASP B C 1
ATOM 1473 O O . ASP B 2 27 ? 35.234 26.103 7.253 1.00 54.33 27 ASP B O 1
ATOM 1478 N N . ILE B 2 28 ? 36.155 27.284 5.605 1.00 45.59 28 ILE B N 1
ATOM 1479 C CA . ILE B 2 28 ? 34.950 28.058 5.368 1.00 42.74 28 ILE B CA 1
ATOM 1480 C C . ILE B 2 28 ? 34.469 27.837 3.928 1.00 49.74 28 ILE B C 1
ATOM 1481 O O . ILE B 2 28 ? 35.057 28.341 2.976 1.00 44.33 28 ILE B O 1
ATOM 1486 N N . PRO B 2 29 ? 33.418 27.038 3.766 1.00 53.65 29 PRO B N 1
ATOM 1487 C CA . PRO B 2 29 ? 32.832 26.801 2.444 1.00 49.40 29 PRO B CA 1
ATOM 1488 C C . PRO B 2 29 ? 32.192 28.051 1.863 1.00 49.20 29 PRO B C 1
ATOM 1489 O O . PRO B 2 29 ? 31.131 28.454 2.311 1.00 58.43 29 PRO B O 1
ATOM 1493 N N . LEU B 2 30 ? 32.832 28.644 0.869 1.00 45.81 30 LEU B N 1
ATOM 1494 C CA . LEU B 2 30 ? 32.267 29.774 0.132 1.00 45.75 30 LEU B CA 1
ATOM 1495 C C . LEU B 2 30 ? 32.091 29.509 -1.375 1.00 46.60 30 LEU B C 1
ATOM 1496 O O . LEU B 2 30 ? 32.729 28.618 -1.947 1.00 47.70 30 LEU B O 1
ATOM 1501 N N . ARG B 2 31 ? 31.247 30.308 -2.010 1.00 40.60 31 ARG B N 1
ATOM 1502 C CA . ARG B 2 31 ? 31.162 30.314 -3.462 1.00 47.37 31 ARG B CA 1
ATOM 1503 C C . ARG B 2 31 ? 32.195 31.237 -4.065 1.00 42.50 31 ARG B C 1
ATOM 1504 O O . ARG B 2 31 ? 32.603 32.212 -3.440 1.00 47.50 31 ARG B O 1
ATOM 1512 N N . LEU B 2 32 ? 32.640 30.910 -5.274 1.00 45.70 32 LEU B N 1
ATOM 1513 C CA . LEU B 2 32 ? 33.677 31.687 -5.954 1.00 40.02 32 LEU B CA 1
ATOM 1514 C C . LEU B 2 32 ? 33.259 33.131 -6.063 1.00 42.81 32 LEU B C 1
ATOM 1515 O O . LEU B 2 32 ? 34.064 34.037 -5.827 1.00 41.88 32 LEU B O 1
ATOM 1520 N N . SER B 2 33 ? 31.996 33.366 -6.398 1.00 37.49 33 SER B N 1
ATOM 1521 C CA . SER B 2 33 ? 31.549 34.759 -6.503 1.00 38.02 33 SER B CA 1
ATOM 1522 C C . SER B 2 33 ? 31.753 35.541 -5.208 1.00 45.82 33 SER B C 1
ATOM 1523 O O . SER B 2 33 ? 32.064 36.727 -5.252 1.00 49.05 33 SER B O 1
ATOM 1526 N N . GLN B 2 34 ? 31.598 34.885 -4.059 1.00 42.99 34 GLN B N 1
ATOM 1527 C CA . GLN B 2 34 ? 31.825 35.569 -2.778 1.00 41.65 34 GLN B CA 1
ATOM 1528 C C . GLN B 2 34 ? 33.289 35.858 -2.610 1.00 37.61 34 GLN B C 1
ATOM 1529 O O . GLN B 2 34 ? 33.670 36.907 -2.099 1.00 40.29 34 GLN B O 1
ATOM 1535 N N . ILE B 2 35 ? 34.115 34.915 -3.048 1.00 31.00 35 ILE B N 1
ATOM 1536 C CA . ILE B 2 35 ? 35.555 35.050 -2.887 1.00 37.22 35 ILE B CA 1
ATOM 1537 C C . ILE B 2 35 ? 36.115 36.183 -3.726 1.00 46.73 35 ILE B C 1
ATOM 1538 O O . ILE B 2 35 ? 37.049 36.877 -3.301 1.00 49.35 35 ILE B O 1
ATOM 1543 N N . LEU B 2 36 ? 35.550 36.369 -4.917 1.00 44.75 36 LEU B N 1
ATOM 1544 C CA . LEU B 2 36 ? 36.026 37.423 -5.808 1.00 41.44 36 LEU B CA 1
ATOM 1545 C C . LEU B 2 36 ? 35.653 38.803 -5.249 1.00 36.48 36 LEU B C 1
ATOM 1546 O O . LEU B 2 36 ? 36.258 39.788 -5.621 1.00 51.66 36 LEU B O 1
ATOM 1551 N N . LYS B 2 37 ? 34.663 38.855 -4.356 1.00 37.28 37 LYS B N 1
ATOM 1552 C CA . LYS B 2 37 ? 34.151 40.126 -3.825 1.00 41.04 37 LYS B CA 1
ATOM 1553 C C . LYS B 2 37 ? 34.671 40.471 -2.437 1.00 47.70 37 LYS B C 1
ATOM 1554 O O . LYS B 2 37 ? 34.333 41.514 -1.884 1.00 49.24 37 LYS B O 1
ATOM 1560 N N . LEU B 2 38 ? 35.465 39.581 -1.854 1.00 51.56 38 LEU B N 1
ATOM 1561 C CA . LEU B 2 38 ? 35.919 39.771 -0.491 1.00 45.56 38 LEU B CA 1
ATOM 1562 C C . LEU B 2 38 ? 36.786 41.016 -0.408 1.00 47.38 38 LEU B C 1
ATOM 1563 O O . LEU B 2 38 ? 37.572 41.285 -1.324 1.00 46.25 38 LEU B O 1
ATOM 1568 N N . LYS B 2 39 ? 36.649 41.757 0.690 1.00 47.43 39 LYS B N 1
ATOM 1569 C CA . LYS B 2 39 ? 37.447 42.960 0.928 1.00 55.04 39 LYS B CA 1
ATOM 1570 C C . LYS B 2 39 ? 37.732 43.099 2.431 1.00 54.63 39 LYS B C 1
ATOM 1571 O O . LYS B 2 39 ? 37.040 42.478 3.241 1.00 59.48 39 LYS B O 1
ATOM 1577 N N . PRO B 2 40 ? 38.759 43.895 2.808 1.00 52.36 40 PRO B N 1
ATOM 1578 C CA . PRO B 2 40 ? 39.033 44.123 4.228 1.00 53.72 40 PRO B CA 1
ATOM 1579 C C . PRO B 2 40 ? 37.787 44.560 4.964 1.00 57.81 40 PRO B C 1
ATOM 1580 O O . PRO B 2 40 ? 37.053 45.407 4.469 1.00 61.40 40 PRO B O 1
ATOM 1584 N N . GLY B 2 41 ? 37.557 44.003 6.143 1.00 60.16 41 GLY B N 1
ATOM 1585 C CA . GLY B 2 41 ? 36.378 44.358 6.901 1.00 51.40 41 GLY B CA 1
ATOM 1586 C C . GLY B 2 41 ? 35.277 43.328 6.775 1.00 57.90 41 GLY B C 1
ATOM 1587 O O . GLY B 2 41 ? 34.438 43.225 7.670 1.00 51.42 41 GLY B O 1
ATOM 1588 N N . ASP B 2 42 ? 35.270 42.559 5.682 1.00 53.61 42 ASP B N 1
ATOM 1589 C CA . ASP B 2 42 ? 34.299 41.471 5.561 1.00 50.80 42 ASP B CA 1
ATOM 1590 C C . ASP B 2 42 ? 34.507 40.432 6.654 1.00 52.44 42 ASP B C 1
ATOM 1591 O O . ASP B 2 42 ? 35.624 39.975 6.877 1.00 45.81 42 ASP B O 1
ATOM 1596 N N . VAL B 2 43 ? 33.414 40.035 7.295 1.00 53.37 43 VAL B N 1
ATOM 1597 C CA . VAL B 2 43 ? 33.446 39.014 8.320 1.00 56.39 43 VAL B CA 1
ATOM 1598 C C . VAL B 2 43 ? 32.823 37.711 7.813 1.00 60.14 43 VAL B C 1
ATOM 1599 O O . VAL B 2 43 ? 31.655 37.688 7.414 1.00 61.87 43 VAL B O 1
ATOM 1603 N N . LEU B 2 44 ? 33.603 36.632 7.842 1.00 49.49 44 LEU B N 1
ATOM 1604 C CA . LEU B 2 44 ? 33.113 35.303 7.473 1.00 59.39 44 LEU B CA 1
ATOM 1605 C C . LEU B 2 44 ? 32.695 34.544 8.734 1.00 72.44 44 LEU B C 1
ATOM 1606 O O . LEU B 2 44 ? 33.502 34.341 9.642 1.00 69.28 44 LEU B O 1
ATOM 1611 N N . PRO B 2 45 ? 31.429 34.118 8.797 1.00 74.34 45 PRO B N 1
ATOM 1612 C CA . PRO B 2 45 ? 30.963 33.431 10.001 1.00 73.72 45 PRO B CA 1
ATOM 1613 C C . PRO B 2 45 ? 31.535 32.011 10.093 1.00 71.47 45 PRO B C 1
ATOM 1614 O O . PRO B 2 45 ? 31.710 31.333 9.072 1.00 64.13 45 PRO B O 1
ATOM 1618 N N . ILE B 2 46 ? 31.857 31.592 11.315 1.00 68.03 46 ILE B N 1
ATOM 1619 C CA . ILE B 2 46 ? 32.397 30.264 11.579 1.00 67.39 46 ILE B CA 1
ATOM 1620 C C . ILE B 2 46 ? 31.840 29.708 12.872 1.00 72.95 46 ILE B C 1
ATOM 1621 O O . ILE B 2 46 ? 31.372 30.446 13.738 1.00 72.66 46 ILE B O 1
ATOM 1626 N N . GLU B 2 47 ? 31.921 28.396 13.012 1.00 77.86 47 GLU B N 1
ATOM 1627 C CA . GLU B 2 47 ? 31.698 27.778 14.305 1.00 80.30 47 GLU B CA 1
ATOM 1628 C C . GLU B 2 47 ? 33.024 27.767 15.041 1.00 72.62 47 GLU B C 1
ATOM 1629 O O . GLU B 2 47 ? 34.046 27.398 14.457 1.00 76.20 47 GLU B O 1
ATOM 1635 N N . LYS B 2 48 ? 33.027 28.203 16.295 1.00 71.29 48 LYS B N 1
ATOM 1636 C CA . LYS B 2 48 ? 34.238 28.106 17.106 1.00 68.46 48 LYS B CA 1
ATOM 1637 C C . LYS B 2 48 ? 34.548 26.621 17.266 1.00 62.31 48 LYS B C 1
ATOM 1638 O O . LYS B 2 48 ? 33.696 25.826 17.698 1.00 69.38 48 LYS B O 1
ATOM 1644 N N . PRO B 2 49 ? 35.750 26.221 16.845 1.00 65.39 49 PRO B N 1
ATOM 1645 C CA . PRO B 2 49 ? 36.110 24.810 16.969 1.00 71.90 49 PRO B CA 1
ATOM 1646 C C . PRO B 2 49 ? 36.613 24.509 18.372 1.00 77.04 49 PRO B C 1
ATOM 1647 O O . PRO B 2 49 ? 37.215 25.382 19.007 1.00 76.31 49 PRO B O 1
ATOM 1651 N N . ASP B 2 50 ? 36.342 23.307 18.867 1.00 80.73 50 ASP B N 1
ATOM 1652 C CA . ASP B 2 50 ? 36.950 22.889 20.122 1.00 86.69 50 ASP B CA 1
ATOM 1653 C C . ASP B 2 50 ? 38.219 22.102 19.803 1.00 75.49 50 ASP B C 1
ATOM 1654 O O . ASP B 2 50 ? 39.301 22.481 20.243 1.00 82.51 50 ASP B O 1
ATOM 1659 N N . ARG B 2 51 ? 38.101 21.030 19.022 1.00 70.02 51 ARG B N 1
ATOM 1660 C CA . ARG B 2 51 ? 39.286 20.334 18.512 1.00 57.80 51 ARG B CA 1
ATOM 1661 C C . ARG B 2 51 ? 39.553 20.752 17.072 1.00 66.08 51 ARG B C 1
ATOM 1662 O O . ARG B 2 51 ? 38.633 21.147 16.348 1.00 62.22 51 ARG B O 1
ATOM 1670 N N . ILE B 2 52 ? 40.817 20.671 16.658 1.00 60.33 52 ILE B N 1
ATOM 1671 C CA . ILE B 2 52 ? 41.195 21.008 15.291 1.00 57.71 52 ILE B CA 1
ATOM 1672 C C . ILE B 2 52 ? 42.192 19.990 14.734 1.00 53.62 52 ILE B C 1
ATOM 1673 O O . ILE B 2 52 ? 42.809 19.221 15.478 1.00 47.78 52 ILE B O 1
ATOM 1678 N N . ILE B 2 53 ? 42.338 19.978 13.416 1.00 47.92 53 ILE B N 1
ATOM 1679 C CA . ILE B 2 53 ? 43.237 19.030 12.773 1.00 45.03 53 ILE B CA 1
ATOM 1680 C C . ILE B 2 53 ? 44.536 19.702 12.392 1.00 45.35 53 ILE B C 1
ATOM 1681 O O . ILE B 2 53 ? 44.531 20.803 11.850 1.00 48.56 53 ILE B O 1
ATOM 1686 N N . ALA B 2 54 ? 45.662 19.063 12.701 1.00 43.18 54 ALA B N 1
ATOM 1687 C CA . ALA B 2 54 ? 46.925 19.541 12.157 1.00 38.42 54 ALA B CA 1
ATOM 1688 C C . ALA B 2 54 ? 47.351 18.593 11.035 1.00 47.25 54 ALA B C 1
ATOM 1689 O O . ALA B 2 54 ? 47.104 17.388 11.098 1.00 41.01 54 ALA B O 1
ATOM 1691 N N . HIS B 2 55 ? 47.984 19.147 10.006 1.00 33.89 55 HIS B N 1
ATOM 1692 C CA . HIS B 2 55 ? 48.358 18.361 8.864 1.00 37.87 55 HIS B CA 1
ATOM 1693 C C . HIS B 2 55 ? 49.811 18.587 8.506 1.00 35.97 55 HIS B C 1
ATOM 1694 O O . HIS B 2 55 ? 50.451 19.488 9.034 1.00 42.22 55 HIS B O 1
ATOM 1701 N N . VAL B 2 56 ? 50.325 17.741 7.619 1.00 41.40 56 VAL B N 1
ATOM 1702 C CA . VAL B 2 56 ? 51.662 17.895 7.060 1.00 43.17 56 VAL B CA 1
ATOM 1703 C C . VAL B 2 56 ? 51.526 17.673 5.570 1.00 37.84 56 VAL B C 1
ATOM 1704 O O . VAL B 2 56 ? 50.993 16.649 5.153 1.00 47.61 56 VAL B O 1
ATOM 1708 N N . ASP B 2 57 ? 51.963 18.652 4.781 1.00 40.66 57 ASP B N 1
ATOM 1709 C CA . ASP B 2 57 ? 51.843 18.622 3.330 1.00 49.49 57 ASP B CA 1
ATOM 1710 C C . ASP B 2 57 ? 50.437 18.276 2.912 1.00 46.29 57 ASP B C 1
ATOM 1711 O O . ASP B 2 57 ? 50.224 17.573 1.922 1.00 50.19 57 ASP B O 1
ATOM 1716 N N . GLY B 2 58 ? 49.471 18.763 3.679 1.00 43.27 58 GLY B N 1
ATOM 1717 C CA . GLY B 2 58 ? 48.073 18.616 3.312 1.00 42.56 58 GLY B CA 1
ATOM 1718 C C . GLY B 2 58 ? 47.446 17.330 3.805 1.00 48.77 58 GLY B C 1
ATOM 1719 O O . GLY B 2 58 ? 46.264 17.088 3.587 1.00 51.34 58 GLY B O 1
ATOM 1720 N N . VAL B 2 59 ? 48.241 16.505 4.476 1.00 48.31 59 VAL B N 1
ATOM 1721 C CA . VAL B 2 59 ? 47.771 15.238 5.021 1.00 42.21 59 VAL B CA 1
ATOM 1722 C C . VAL B 2 59 ? 47.499 15.353 6.524 1.00 35.72 59 VAL B C 1
ATOM 1723 O O . VAL B 2 59 ? 48.419 15.600 7.295 1.00 43.62 59 VAL B O 1
ATOM 1727 N N . PRO B 2 60 ? 46.247 15.165 6.952 1.00 43.41 60 PRO B N 1
ATOM 1728 C CA . PRO B 2 60 ? 45.928 15.204 8.388 1.00 48.51 60 PRO B CA 1
ATOM 1729 C C . PRO B 2 60 ? 46.729 14.167 9.195 1.00 48.12 60 PRO B C 1
ATOM 1730 O O . PRO B 2 60 ? 46.695 13.003 8.858 1.00 52.84 60 PRO B O 1
ATOM 1734 N N . VAL B 2 61 ? 47.446 14.589 10.229 1.00 41.58 61 VAL B N 1
ATOM 1735 C CA . VAL B 2 61 ? 48.277 13.664 10.998 1.00 39.60 61 VAL B CA 1
ATOM 1736 C C . VAL B 2 61 ? 47.853 13.576 12.453 1.00 44.80 61 VAL B C 1
ATOM 1737 O O . VAL B 2 61 ? 48.154 12.585 13.126 1.00 49.65 61 VAL B O 1
ATOM 1741 N N . LEU B 2 62 ? 47.132 14.587 12.935 1.00 51.22 62 LEU B N 1
ATOM 1742 C CA . LEU B 2 62 ? 46.634 14.562 14.311 1.00 47.67 62 LEU B CA 1
ATOM 1743 C C . LEU B 2 62 ? 45.460 15.497 14.563 1.00 52.69 62 LEU B C 1
ATOM 1744 O O . LEU B 2 62 ? 45.290 16.493 13.865 1.00 61.74 62 LEU B O 1
ATOM 1749 N N . THR B 2 63 ? 44.646 15.164 15.568 1.00 55.80 63 THR B N 1
ATOM 1750 C CA . THR B 2 63 ? 43.676 16.107 16.126 1.00 50.86 63 THR B CA 1
ATOM 1751 C C . THR B 2 63 ? 44.209 16.604 17.457 1.00 48.91 63 THR B C 1
ATOM 1752 O O . THR B 2 63 ? 45.067 15.957 18.055 1.00 46.56 63 THR B O 1
ATOM 1756 N N . SER B 2 64 ? 43.712 17.747 17.920 1.00 55.52 64 SER B N 1
ATOM 1757 C CA . SER B 2 64 ? 44.277 18.385 19.111 1.00 55.78 64 SER B CA 1
ATOM 1758 C C . SER B 2 64 ? 43.382 19.447 19.737 1.00 56.37 64 SER B C 1
ATOM 1759 O O . SER B 2 64 ? 42.469 19.966 19.096 1.00 58.14 64 SER B O 1
ATOM 1762 N N . GLN B 2 65 ? 43.657 19.771 20.996 1.00 55.91 65 GLN B N 1
ATOM 1763 C CA . GLN B 2 65 ? 43.122 20.993 21.581 1.00 58.50 65 GLN B CA 1
ATOM 1764 C C . GLN B 2 65 ? 44.069 22.114 21.187 1.00 52.37 65 GLN B C 1
ATOM 1765 O O . GLN B 2 65 ? 45.193 21.866 20.759 1.00 46.46 65 GLN B O 1
ATOM 1771 N N . TYR B 2 66 ? 43.611 23.346 21.312 1.00 46.87 66 TYR B N 1
ATOM 1772 C CA . TYR B 2 66 ? 44.447 24.485 20.972 1.00 49.47 66 TYR B CA 1
ATOM 1773 C C . TYR B 2 66 ? 44.224 25.571 22.001 1.00 54.05 66 TYR B C 1
ATOM 1774 O O . TYR B 2 66 ? 43.252 25.515 22.759 1.00 47.50 66 TYR B O 1
ATOM 1783 N N . GLY B 2 67 ? 45.111 26.564 21.994 1.00 53.88 67 GLY B N 1
ATOM 1784 C CA . GLY B 2 67 ? 45.031 27.701 22.894 1.00 51.61 67 GLY B CA 1
ATOM 1785 C C . GLY B 2 67 ? 46.319 28.476 22.753 1.00 52.90 67 GLY B C 1
ATOM 1786 O O . GLY B 2 67 ? 46.915 28.486 21.673 1.00 58.92 67 GLY B O 1
ATOM 1787 N N . THR B 2 68 ? 46.770 29.113 23.829 1.00 51.59 68 THR B N 1
ATOM 1788 C CA . THR B 2 68 ? 48.051 29.807 23.791 1.00 51.04 68 THR B CA 1
ATOM 1789 C C . THR B 2 68 ? 49.022 29.364 24.884 1.00 60.09 68 THR B C 1
ATOM 1790 O O . THR B 2 68 ? 48.623 28.878 25.953 1.00 59.73 68 THR B O 1
ATOM 1794 N N . VAL B 2 69 ? 50.308 29.528 24.578 1.00 63.99 69 VAL B N 1
ATOM 1795 C CA . VAL B 2 69 ? 51.406 29.338 25.515 1.00 54.67 69 VAL B CA 1
ATOM 1796 C C . VAL B 2 69 ? 52.432 30.454 25.289 1.00 58.43 69 VAL B C 1
ATOM 1797 O O . VAL B 2 69 ? 52.948 30.608 24.185 1.00 58.26 69 VAL B O 1
ATOM 1801 N N . ASN B 2 70 ? 52.719 31.229 26.325 1.00 66.71 70 ASN B N 1
ATOM 1802 C CA . ASN B 2 70 ? 53.607 32.390 26.215 1.00 81.57 70 ASN B CA 1
ATOM 1803 C C . ASN B 2 70 ? 53.126 33.383 25.171 1.00 75.18 70 ASN B C 1
ATOM 1804 O O . ASN B 2 70 ? 53.943 33.989 24.490 1.00 78.15 70 ASN B O 1
ATOM 1809 N N . GLY B 2 71 ? 51.815 33.535 25.024 1.00 68.42 71 GLY B N 1
ATOM 1810 C CA . GLY B 2 71 ? 51.273 34.394 23.982 1.00 65.84 71 GLY B CA 1
ATOM 1811 C C . GLY B 2 71 ? 51.328 33.807 22.574 1.00 65.40 71 GLY B C 1
ATOM 1812 O O . GLY B 2 71 ? 50.744 34.359 21.639 1.00 72.95 71 GLY B O 1
ATOM 1813 N N . GLN B 2 72 ? 52.015 32.680 22.403 1.00 56.77 72 GLN B N 1
ATOM 1814 C CA . GLN B 2 72 ? 52.031 32.012 21.096 1.00 56.99 72 GLN B CA 1
ATOM 1815 C C . GLN B 2 72 ? 50.863 31.068 21.001 1.00 52.24 72 GLN B C 1
ATOM 1816 O O . GLN B 2 72 ? 50.489 30.467 21.998 1.00 55.92 72 GLN B O 1
ATOM 1822 N N . TYR B 2 73 ? 50.273 30.929 19.819 1.00 50.13 73 TYR B N 1
ATOM 1823 C CA . TYR B 2 73 ? 49.280 29.873 19.632 1.00 47.85 73 TYR B CA 1
ATOM 1824 C C . TYR B 2 73 ? 49.945 28.512 19.782 1.00 48.31 73 TYR B C 1
ATOM 1825 O O . TYR B 2 73 ? 51.099 28.343 19.417 1.00 51.30 73 TYR B O 1
ATOM 1834 N N . ALA B 2 74 ? 49.216 27.541 20.323 1.00 47.59 74 ALA B N 1
ATOM 1835 C CA . ALA B 2 74 ? 49.788 26.224 20.545 1.00 43.65 74 ALA B CA 1
ATOM 1836 C C . ALA B 2 74 ? 48.741 25.128 20.531 1.00 41.59 74 ALA B C 1
ATOM 1837 O O . ALA B 2 74 ? 47.541 25.370 20.635 1.00 40.17 74 ALA B O 1
ATOM 1839 N N . LEU B 2 75 ? 49.232 23.907 20.394 1.00 51.68 75 LEU B N 1
ATOM 1840 C CA . LEU B 2 75 ? 48.407 22.724 20.307 1.00 49.29 75 LEU B CA 1
ATOM 1841 C C . LEU B 2 75 ? 48.716 21.779 21.447 1.00 49.99 75 LEU B C 1
ATOM 1842 O O . LEU B 2 75 ? 49.886 21.549 21.771 1.00 45.52 75 LEU B O 1
ATOM 1847 N N . ARG B 2 76 ? 47.674 21.213 22.033 1.00 45.67 76 ARG B N 1
ATOM 1848 C CA . ARG B 2 76 ? 47.835 20.028 22.837 1.00 46.61 76 ARG B CA 1
ATOM 1849 C C . ARG B 2 76 ? 47.294 18.854 22.034 1.00 47.07 76 ARG B C 1
ATOM 1850 O O . ARG B 2 76 ? 46.085 18.696 21.865 1.00 41.63 76 ARG B O 1
ATOM 1858 N N . VAL B 2 77 ? 48.212 18.060 21.511 1.00 46.08 77 VAL B N 1
ATOM 1859 C CA . VAL B 2 77 ? 47.878 16.860 20.754 1.00 46.23 77 VAL B CA 1
ATOM 1860 C C . VAL B 2 77 ? 46.925 15.936 21.492 1.00 52.97 77 VAL B C 1
ATOM 1861 O O . VAL B 2 77 ? 47.212 15.501 22.599 1.00 61.12 77 VAL B O 1
ATOM 1865 N N . GLU B 2 78 ? 45.797 15.623 20.870 1.00 46.80 78 GLU B N 1
ATOM 1866 C CA . GLU B 2 78 ? 44.840 14.716 21.474 1.00 47.72 78 GLU B CA 1
ATOM 1867 C C . GLU B 2 78 ? 45.001 13.290 20.898 1.00 66.66 78 GLU B C 1
ATOM 1868 O O . GLU B 2 78 ? 45.219 12.338 21.645 1.00 63.78 78 GLU B O 1
ATOM 1874 N N . HIS B 2 79 ? 44.933 13.156 19.570 1.00 58.42 79 HIS B N 1
ATOM 1875 C CA . HIS B 2 79 ? 44.929 11.845 18.927 1.00 57.52 79 HIS B CA 1
ATOM 1876 C C . HIS B 2 79 ? 45.742 11.827 17.648 1.00 56.33 79 HIS B C 1
ATOM 1877 O O . HIS B 2 79 ? 45.590 12.694 16.794 1.00 61.68 79 HIS B O 1
ATOM 1884 N N . LEU B 2 80 ? 46.596 10.830 17.492 1.00 53.30 80 LEU B N 1
ATOM 1885 C CA . LEU B 2 80 ? 47.249 10.650 16.213 1.00 41.93 80 LEU B CA 1
ATOM 1886 C C . LEU B 2 80 ? 46.236 10.054 15.249 1.00 48.20 80 LEU B C 1
ATOM 1887 O O . LEU B 2 80 ? 45.469 9.191 15.624 1.00 45.15 80 LEU B O 1
ATOM 1892 N N . ILE B 2 81 ? 46.211 10.544 14.016 1.00 47.63 81 ILE B N 1
ATOM 1893 C CA . ILE B 2 81 ? 45.274 10.044 13.035 1.00 50.35 81 ILE B CA 1
ATOM 1894 C C . ILE B 2 81 ? 45.906 8.876 12.292 1.00 51.49 81 ILE B C 1
ATOM 1895 O O . ILE B 2 81 ? 46.985 9.008 11.724 1.00 52.13 81 ILE B O 1
ATOM 1900 N N . ASN B 2 82 ? 45.247 7.724 12.355 1.00 51.34 82 ASN B N 1
ATOM 1901 C CA . ASN B 2 82 ? 45.771 6.476 11.815 1.00 53.47 82 ASN B CA 1
ATOM 1902 C C . ASN B 2 82 ? 47.236 6.179 12.082 1.00 53.95 82 ASN B C 1
ATOM 1903 O O . ASN B 2 82 ? 47.982 5.862 11.152 1.00 53.54 82 ASN B O 1
ATOM 1908 N N . PRO B 2 83 ? 47.649 6.225 13.353 1.00 62.50 83 PRO B N 1
ATOM 1909 C CA . PRO B 2 83 ? 49.050 5.943 13.683 1.00 56.11 83 PRO B CA 1
ATOM 1910 C C . PRO B 2 83 ? 49.526 4.565 13.225 1.00 43.77 83 PRO B C 1
ATOM 1911 O O . PRO B 2 83 ? 48.751 3.623 13.119 1.00 49.61 83 PRO B O 1
ATOM 1915 N N . ILE B 2 84 ? 50.823 4.469 12.976 1.00 41.15 84 ILE B N 1
ATOM 1916 C CA . ILE B 2 84 ? 51.502 3.240 12.647 1.00 39.41 84 ILE B CA 1
ATOM 1917 C C . ILE B 2 84 ? 51.979 2.547 13.930 1.00 49.60 84 ILE B C 1
ATOM 1918 O O . ILE B 2 84 ? 52.589 3.167 14.810 1.00 48.79 84 ILE B O 1
ATOM 1923 N N . LEU B 2 85 ? 51.696 1.264 14.051 1.00 49.09 85 LEU B N 1
ATOM 1924 C CA . LEU B 2 85 ? 52.231 0.491 15.166 1.00 57.80 85 LEU B CA 1
ATOM 1925 C C . LEU B 2 85 ? 53.714 0.187 14.956 1.00 65.80 85 LEU B C 1
ATOM 1926 O O . LEU B 2 85 ? 54.084 -0.479 13.990 1.00 61.51 85 LEU B O 1
ATOM 1931 N N . ASN B 2 86 ? 54.561 0.666 15.860 1.00 65.49 86 ASN B N 1
ATOM 1932 C CA . ASN B 2 86 ? 55.997 0.430 15.752 1.00 64.71 86 ASN B CA 1
ATOM 1933 C C . ASN B 2 86 ? 56.376 -1.060 15.870 1.00 68.03 86 ASN B C 1
ATOM 1934 O O . ASN B 2 86 ? 56.371 -1.630 16.956 1.00 76.98 86 ASN B O 1
ATOM 1939 N N . SER B 2 87 ? 56.716 -1.678 14.737 1.00 62.38 87 SER B N 1
ATOM 1940 C CA . SER B 2 87 ? 57.181 -3.059 14.717 1.00 66.89 87 SER B CA 1
ATOM 1941 C C . SER B 2 87 ? 58.520 -3.166 13.988 1.00 69.93 87 SER B C 1
ATOM 1942 O O . SER B 2 87 ? 58.820 -4.175 13.343 1.00 72.42 87 SER B O 1
ATOM 1945 N N . LEU B 2 88 ? 59.327 -2.120 14.124 1.00 72.36 88 LEU B N 1
ATOM 1946 C CA . LEU B 2 88 ? 60.639 -2.042 13.489 1.00 76.20 88 LEU B CA 1
ATOM 1947 C C . LEU B 2 88 ? 61.684 -2.849 14.243 1.00 86.38 88 LEU B C 1
ATOM 1948 O O . LEU B 2 88 ? 62.806 -3.001 13.769 1.00 92.34 88 LEU B O 1
ATOM 1953 N N . ASN B 2 89 ? 61.325 -3.347 15.425 1.00 99.78 89 ASN B N 1
ATOM 1954 C CA . ASN B 2 89 ? 62.197 -4.251 16.176 1.00 108.49 89 ASN B CA 1
ATOM 1955 C C . ASN B 2 89 ? 61.935 -5.713 15.820 1.00 115.44 89 ASN B C 1
ATOM 1956 O O . ASN B 2 89 ? 62.136 -6.603 16.647 1.00 131.06 89 ASN B O 1
ATOM 1958 N N . GLU B 2 90 ? 61.484 -5.957 14.591 1.00 102.85 90 GLU B N 1
ATOM 1959 C CA . GLU B 2 90 ? 61.226 -7.317 14.120 1.00 98.45 90 GLU B CA 1
ATOM 1960 C C . GLU B 2 90 ? 61.227 -7.375 12.594 1.00 104.28 90 GLU B C 1
ATOM 1961 O O . GLU B 2 90 ? 60.834 -6.405 11.932 1.00 111.89 90 GLU B O 1
ATOM 1967 N N . GLU B 2 91 ? 61.666 -8.509 12.039 1.00 95.10 91 GLU B N 1
ATOM 1968 C CA . GLU B 2 91 ? 61.879 -8.636 10.590 1.00 92.20 91 GLU B CA 1
ATOM 1969 C C . GLU B 2 91 ? 60.614 -8.467 9.743 1.00 88.05 91 GLU B C 1
ATOM 1970 O O . GLU B 2 91 ? 59.538 -8.933 10.109 1.00 87.32 91 GLU B O 1
ATOM 1976 N N . GLN B 2 92 ? 60.757 -7.792 8.605 1.00 86.98 92 GLN B N 1
ATOM 1977 C CA . GLN B 2 92 ? 59.638 -7.594 7.697 1.00 86.53 92 GLN B CA 1
ATOM 1978 C C . GLN B 2 92 ? 59.147 -8.938 7.180 1.00 91.46 92 GLN B C 1
ATOM 1979 O O . GLN B 2 92 ? 59.951 -9.801 6.833 1.00 92.11 92 GLN B O 1
ATOM 1985 N N . PRO B 2 93 ? 57.821 -9.128 7.146 1.00 96.09 93 PRO B N 1
ATOM 1986 C CA . PRO B 2 93 ? 57.254 -10.341 6.554 1.00 93.14 93 PRO B CA 1
ATOM 1987 C C . PRO B 2 93 ? 57.105 -10.213 5.032 1.00 93.82 93 PRO B C 1
ATOM 1988 O O . PRO B 2 93 ? 56.951 -9.105 4.510 1.00 96.59 93 PRO B O 1
ATOM 1992 N N . LYS B 2 94 ? 57.168 -11.339 4.329 1.00 95.47 94 LYS B N 1
ATOM 1993 C CA . LYS B 2 94 ? 57.009 -11.349 2.877 1.00 91.11 94 LYS B CA 1
ATOM 1994 C C . LYS B 2 94 ? 55.576 -10.994 2.501 1.00 89.44 94 LYS B C 1
ATOM 1995 O O . LYS B 2 94 ? 55.323 -10.426 1.441 1.00 87.86 94 LYS B O 1
ATOM 1997 N N . ASN B 2 95 ? 54.645 -11.347 3.385 1.00 93.34 95 ASN B N 1
ATOM 1998 C CA . ASN B 2 95 ? 53.229 -11.031 3.224 1.00 92.54 95 ASN B CA 1
ATOM 1999 C C . ASN B 2 95 ? 52.654 -10.461 4.512 1.00 86.69 95 ASN B C 1
ATOM 2000 O O . ASN B 2 95 ? 53.194 -10.674 5.592 1.00 81.03 95 ASN B O 1
ATOM 2005 N N . ASN B 2 96 ? 51.558 -9.728 4.385 1.00 86.80 96 ASN B N 1
ATOM 2006 C CA . ASN B 2 96 ? 50.781 -9.302 5.535 1.00 85.91 96 ASN B CA 1
ATOM 2007 C C . ASN B 2 96 ? 49.424 -9.984 5.445 1.00 87.75 96 ASN B C 1
ATOM 2008 O O . ASN B 2 96 ? 48.825 -10.023 4.373 1.00 96.11 96 ASN B O 1
ATOM 2013 N N . PRO B 2 97 ? 48.932 -10.542 6.560 1.00 80.60 97 PRO B N 1
ATOM 2014 C CA . PRO B 2 97 ? 47.631 -11.225 6.506 1.00 79.77 97 PRO B CA 1
ATOM 2015 C C . PRO B 2 97 ? 46.487 -10.249 6.200 1.00 79.86 97 PRO B C 1
ATOM 2016 O O . PRO B 2 97 ? 45.371 -10.669 5.871 1.00 79.24 97 PRO B O 1
ATOM 2020 N N . SER B 2 98 ? 46.781 -8.956 6.311 1.00 77.22 98 SER B N 1
ATOM 2021 C CA . SER B 2 98 ? 45.844 -7.904 5.947 1.00 78.10 98 SER B CA 1
ATOM 2022 C C . SER B 2 98 ? 46.147 -7.394 4.548 1.00 91.85 98 SER B C 1
ATOM 2023 O O . SER B 2 98 ? 46.465 -6.220 4.360 1.00 93.91 98 SER B O 1
ATOM 2026 N N . ASP B 2 99 ? 46.067 -8.286 3.566 1.00 100.31 99 ASP B N 1
ATOM 2027 C CA . ASP B 2 99 ? 46.288 -7.906 2.177 1.00 100.22 99 ASP B CA 1
ATOM 2028 C C . ASP B 2 99 ? 45.083 -8.253 1.313 1.00 102.18 99 ASP B C 1
ATOM 2029 O O . ASP B 2 99 ? 44.572 -7.397 0.586 1.00 103.59 99 ASP B O 1
ATOM 2034 N N . ILE B 2 144 ? 37.531 33.471 -20.464 1.00 89.31 144 ILE B N 1
ATOM 2035 C CA . ILE B 2 144 ? 36.187 32.942 -20.255 1.00 87.13 144 ILE B CA 1
ATOM 2036 C C . ILE B 2 144 ? 35.229 34.086 -19.901 1.00 84.89 144 ILE B C 1
ATOM 2037 O O . ILE B 2 144 ? 35.505 34.872 -18.997 1.00 83.95 144 ILE B O 1
ATOM 2039 N N . ASP B 2 145 ? 34.119 34.176 -20.631 1.00 82.84 145 ASP B N 1
ATOM 2040 C CA . ASP B 2 145 ? 33.098 35.217 -20.441 1.00 78.33 145 ASP B CA 1
ATOM 2041 C C . ASP B 2 145 ? 32.263 35.036 -19.168 1.00 72.76 145 ASP B C 1
ATOM 2042 O O . ASP B 2 145 ? 32.166 35.941 -18.339 1.00 69.32 145 ASP B O 1
ATOM 2047 N N . LEU B 2 146 ? 31.645 33.863 -19.052 1.00 61.05 146 LEU B N 1
ATOM 2048 C CA . LEU B 2 146 ? 30.808 33.482 -17.922 1.00 55.85 146 LEU B CA 1
ATOM 2049 C C . LEU B 2 146 ? 31.467 32.355 -17.144 1.00 57.36 146 LEU B C 1
ATOM 2050 O O . LEU B 2 146 ? 31.523 31.226 -17.627 1.00 57.67 146 LEU B O 1
ATOM 2055 N N . ILE B 2 147 ? 31.939 32.673 -15.945 1.00 46.71 147 ILE B N 1
ATOM 2056 C CA . ILE B 2 147 ? 32.596 31.727 -15.063 1.00 51.22 147 ILE B CA 1
ATOM 2057 C C . ILE B 2 147 ? 31.621 31.009 -14.125 1.00 57.79 147 ILE B C 1
ATOM 2058 O O . ILE B 2 147 ? 30.859 31.640 -13.398 1.00 59.00 147 ILE B O 1
ATOM 2063 N N . MET B 2 148 ? 31.682 29.680 -14.144 1.00 57.39 148 MET B N 1
ATOM 2064 C CA . MET B 2 148 ? 30.950 28.810 -13.233 1.00 47.49 148 MET B CA 1
ATOM 2065 C C . MET B 2 148 ? 31.151 29.200 -11.771 1.00 46.48 148 MET B C 1
ATOM 2066 O O . MET B 2 148 ? 32.264 29.486 -11.337 1.00 45.61 148 MET B O 1
ATOM 2071 N N . ASP B 2 149 ? 30.082 29.215 -10.995 1.00 48.28 149 ASP B N 1
ATOM 2072 C CA . ASP B 2 149 ? 30.209 29.673 -9.608 1.00 48.33 149 ASP B CA 1
ATOM 2073 C C . ASP B 2 149 ? 30.435 28.495 -8.640 1.00 51.94 149 ASP B C 1
ATOM 2074 O O . ASP B 2 149 ? 29.551 28.128 -7.863 1.00 52.07 149 ASP B O 1
ATOM 2079 N N . ILE B 2 150 ? 31.635 27.923 -8.682 1.00 46.88 150 ILE B N 1
ATOM 2080 C CA . ILE B 2 150 ? 31.947 26.744 -7.891 1.00 47.45 150 ILE B CA 1
ATOM 2081 C C . ILE B 2 150 ? 32.093 27.050 -6.425 1.00 48.44 150 ILE B C 1
ATOM 2082 O O . ILE B 2 150 ? 32.532 28.141 -6.041 1.00 52.92 150 ILE B O 1
ATOM 2087 N N . PRO B 2 151 ? 31.699 26.090 -5.584 1.00 47.56 151 PRO B N 1
ATOM 2088 C CA . PRO B 2 151 ? 31.993 26.224 -4.159 1.00 44.50 151 PRO B CA 1
ATOM 2089 C C . PRO B 2 151 ? 33.493 26.071 -3.985 1.00 38.74 151 PRO B C 1
ATOM 2090 O O . PRO B 2 151 ? 34.122 25.249 -4.652 1.00 47.66 151 PRO B O 1
ATOM 2094 N N . VAL B 2 152 ? 34.062 26.864 -3.105 1.00 38.63 152 VAL B N 1
ATOM 2095 C CA . VAL B 2 152 ? 35.503 26.875 -2.871 1.00 46.00 152 VAL B CA 1
ATOM 2096 C C . VAL B 2 152 ? 35.758 26.921 -1.356 1.00 47.01 152 VAL B C 1
ATOM 2097 O O . VAL B 2 152 ? 35.062 27.637 -0.638 1.00 50.83 152 VAL B O 1
ATOM 2101 N N . LYS B 2 153 ? 36.747 26.200 -0.847 1.00 44.98 153 LYS B N 1
ATOM 2102 C CA . LYS B 2 153 ? 36.983 26.276 0.597 1.00 50.64 153 LYS B CA 1
ATOM 2103 C C . LYS B 2 153 ? 38.128 27.215 0.985 1.00 51.00 153 LYS B C 1
ATOM 2104 O O . LYS B 2 153 ? 39.246 27.073 0.496 1.00 45.40 153 LYS B O 1
ATOM 2106 N N . LEU B 2 154 ? 37.839 28.170 1.873 1.00 45.80 154 LEU B N 1
ATOM 2107 C CA . LEU B 2 154 ? 38.883 28.990 2.480 1.00 40.42 154 LEU B CA 1
ATOM 2108 C C . LEU B 2 154 ? 39.419 28.281 3.716 1.00 44.52 154 LEU B C 1
ATOM 2109 O O . LEU B 2 154 ? 38.661 27.915 4.610 1.00 43.36 154 LEU B O 1
ATOM 2114 N N . THR B 2 155 ? 40.729 28.139 3.805 1.00 42.91 155 THR B N 1
ATOM 2115 C CA . THR B 2 155 ? 41.308 27.581 5.016 1.00 40.30 155 THR B CA 1
ATOM 2116 C C . THR B 2 155 ? 41.912 28.673 5.867 1.00 41.19 155 THR B C 1
ATOM 2117 O O . THR B 2 155 ? 42.709 29.511 5.378 1.00 36.98 155 THR B O 1
ATOM 2121 N N . VAL B 2 156 ? 41.529 28.698 7.139 1.00 35.53 156 VAL B N 1
ATOM 2122 C CA . VAL B 2 156 ? 42.116 29.661 8.061 1.00 33.07 156 VAL B CA 1
ATOM 2123 C C . VAL B 2 156 ? 43.091 28.927 8.981 1.00 36.05 156 VAL B C 1
ATOM 2124 O O . VAL B 2 156 ? 42.687 28.028 9.726 1.00 38.19 156 VAL B O 1
ATOM 2128 N N . GLU B 2 157 ? 44.366 29.294 8.941 1.00 38.30 157 GLU B N 1
ATOM 2129 C CA . GLU B 2 157 ? 45.366 28.588 9.748 1.00 37.62 157 GLU B CA 1
ATOM 2130 C C . GLU B 2 157 ? 45.636 29.230 11.104 1.00 42.04 157 GLU B C 1
ATOM 2131 O O . GLU B 2 157 ? 45.905 30.430 11.195 1.00 42.80 157 GLU B O 1
ATOM 2137 N N . LEU B 2 158 ? 45.615 28.422 12.155 1.00 41.50 158 LEU B N 1
ATOM 2138 C CA . LEU B 2 158 ? 45.977 28.924 13.473 1.00 41.08 158 LEU B CA 1
ATOM 2139 C C . LEU B 2 158 ? 47.456 29.271 13.433 1.00 49.06 158 LEU B C 1
ATOM 2140 O O . LEU B 2 158 ? 47.882 30.269 14.012 1.00 58.94 158 LEU B O 1
ATOM 2145 N N . GLY B 2 159 ? 48.230 28.448 12.726 1.00 47.79 159 GLY B N 1
ATOM 2146 C CA . GLY B 2 159 ? 49.656 28.687 12.537 1.00 44.40 159 GLY B CA 1
ATOM 2147 C C . GLY B 2 159 ? 50.398 27.435 12.069 1.00 38.86 159 GLY B C 1
ATOM 2148 O O . GLY B 2 159 ? 49.789 26.405 11.847 1.00 43.90 159 GLY B O 1
ATOM 2149 N N . ARG B 2 160 ? 51.717 27.537 11.939 1.00 40.26 160 ARG B N 1
ATOM 2150 C CA . ARG B 2 160 ? 52.574 26.423 11.565 1.00 36.30 160 ARG B CA 1
ATOM 2151 C C . ARG B 2 160 ? 53.780 26.320 12.449 1.00 39.33 160 ARG B C 1
ATOM 2152 O O . ARG B 2 160 ? 54.246 27.319 12.950 1.00 42.39 160 ARG B O 1
ATOM 2160 N N . THR B 2 161 ? 54.341 25.127 12.600 1.00 40.63 161 THR B N 1
ATOM 2161 C CA . THR B 2 161 ? 55.701 25.069 13.140 1.00 53.28 161 THR B CA 1
ATOM 2162 C C . THR B 2 161 ? 56.576 24.151 12.281 1.00 52.06 161 THR B C 1
ATOM 2163 O O . THR B 2 161 ? 56.145 23.097 11.844 1.00 55.98 161 THR B O 1
ATOM 2167 N N . ARG B 2 162 ? 57.802 24.580 12.021 1.00 56.09 162 ARG B N 1
ATOM 2168 C CA . ARG B 2 162 ? 58.779 23.712 11.394 1.00 59.48 162 ARG B CA 1
ATOM 2169 C C . ARG B 2 162 ? 59.352 22.755 12.425 1.00 68.37 162 ARG B C 1
ATOM 2170 O O . ARG B 2 162 ? 59.831 23.173 13.477 1.00 75.47 162 ARG B O 1
ATOM 2178 N N . MET B 2 163 ? 59.286 21.465 12.127 1.00 65.56 163 MET B N 1
ATOM 2179 C CA . MET B 2 163 ? 59.872 20.464 12.994 1.00 61.19 163 MET B CA 1
ATOM 2180 C C . MET B 2 163 ? 60.710 19.500 12.184 1.00 70.63 163 MET B C 1
ATOM 2181 O O . MET B 2 163 ? 60.464 19.298 10.997 1.00 75.20 163 MET B O 1
ATOM 2186 N N . THR B 2 164 ? 61.701 18.904 12.828 1.00 54.30 164 THR B N 1
ATOM 2187 C CA . THR B 2 164 ? 62.413 17.791 12.218 1.00 59.05 164 THR B CA 1
ATOM 2188 C C . THR B 2 164 ? 61.505 16.579 12.262 1.00 48.58 164 THR B C 1
ATOM 2189 O O . THR B 2 164 ? 60.554 16.552 13.050 1.00 49.03 164 THR B O 1
ATOM 2193 N N . ILE B 2 165 ? 61.787 15.600 11.402 1.00 52.42 165 ILE B N 1
ATOM 2194 C CA . ILE B 2 165 ? 61.112 14.306 11.405 1.00 48.74 165 ILE B CA 1
ATOM 2195 C C . ILE B 2 165 ? 61.149 13.672 12.774 1.00 60.27 165 ILE B C 1
ATOM 2196 O O . ILE B 2 165 ? 60.120 13.252 13.308 1.00 72.80 165 ILE B O 1
ATOM 2201 N N . LYS B 2 166 ? 62.359 13.557 13.311 1.00 66.49 166 LYS B N 1
ATOM 2202 C CA . LYS B 2 166 ? 62.569 12.951 14.615 1.00 62.75 166 LYS B CA 1
ATOM 2203 C C . LYS B 2 166 ? 61.622 13.589 15.608 1.00 53.29 166 LYS B C 1
ATOM 2204 O O . LYS B 2 166 ? 60.936 12.879 16.338 1.00 53.37 166 LYS B O 1
ATOM 2206 N N . GLU B 2 167 ? 61.553 14.924 15.587 1.00 54.13 167 GLU B N 1
ATOM 2207 C CA . GLU B 2 167 ? 60.696 15.703 16.492 1.00 61.47 167 GLU B CA 1
ATOM 2208 C C . GLU B 2 167 ? 59.212 15.471 16.280 1.00 58.27 167 GLU B C 1
ATOM 2209 O O . GLU B 2 167 ? 58.461 15.433 17.245 1.00 68.80 167 GLU B O 1
ATOM 2215 N N . LEU B 2 168 ? 58.790 15.365 15.020 1.00 56.56 168 LEU B N 1
ATOM 2216 C CA . LEU B 2 168 ? 57.382 15.112 14.671 1.00 55.96 168 LEU B CA 1
ATOM 2217 C C . LEU B 2 168 ? 56.921 13.750 15.158 1.00 56.33 168 LEU B C 1
ATOM 2218 O O . LEU B 2 168 ? 55.816 13.590 15.665 1.00 59.47 168 LEU B O 1
ATOM 2223 N N . LEU B 2 169 ? 57.774 12.763 14.953 1.00 50.13 169 LEU B N 1
ATOM 2224 C CA . LEU B 2 169 ? 57.414 11.376 15.207 1.00 62.32 169 LEU B CA 1
ATOM 2225 C C . LEU B 2 169 ? 57.442 11.066 16.688 1.00 63.99 169 LEU B C 1
ATOM 2226 O O . LEU B 2 169 ? 56.967 10.013 17.112 1.00 64.96 169 LEU B O 1
ATOM 2231 N N . ARG B 2 170 ? 58.016 11.983 17.460 1.00 63.79 170 ARG B N 1
ATOM 2232 C CA . ARG B 2 170 ? 58.101 11.843 18.907 1.00 70.49 170 ARG B CA 1
ATOM 2233 C C . ARG B 2 170 ? 57.025 12.651 19.633 1.00 70.66 170 ARG B C 1
ATOM 2234 O O . ARG B 2 170 ? 57.260 13.151 20.731 1.00 72.80 170 ARG B O 1
ATOM 2242 N N . LEU B 2 171 ? 55.852 12.797 19.031 1.00 64.09 171 LEU B N 1
ATOM 2243 C CA . LEU B 2 171 ? 54.745 13.344 19.792 1.00 69.98 171 LEU B CA 1
ATOM 2244 C C . LEU B 2 171 ? 53.512 12.424 19.761 1.00 70.02 171 LEU B C 1
ATOM 2245 O O . LEU B 2 171 ? 53.252 11.728 18.780 1.00 62.54 171 LEU B O 1
ATOM 2250 N N . THR B 2 172 ? 52.792 12.418 20.882 1.00 69.56 172 THR B N 1
ATOM 2251 C CA . THR B 2 172 ? 51.584 11.618 21.102 1.00 71.77 172 THR B CA 1
ATOM 2252 C C . THR B 2 172 ? 50.558 12.461 21.832 1.00 67.39 172 THR B C 1
ATOM 2253 O O . THR B 2 172 ? 50.716 13.676 21.942 1.00 69.17 172 THR B O 1
ATOM 2257 N N . GLN B 2 173 ? 49.543 11.791 22.375 1.00 66.57 173 GLN B N 1
ATOM 2258 C CA . GLN B 2 173 ? 48.484 12.442 23.125 1.00 63.78 173 GLN B CA 1
ATOM 2259 C C . GLN B 2 173 ? 49.071 13.249 24.267 1.00 62.58 173 GLN B C 1
ATOM 2260 O O . GLN B 2 173 ? 49.902 12.751 25.021 1.00 62.01 173 GLN B O 1
ATOM 2266 N N . GLY B 2 174 ? 48.661 14.506 24.390 1.00 61.05 174 GLY B N 1
ATOM 2267 C CA . GLY B 2 174 ? 49.170 15.338 25.461 1.00 53.65 174 GLY B CA 1
ATOM 2268 C C . GLY B 2 174 ? 50.434 16.116 25.144 1.00 58.15 174 GLY B C 1
ATOM 2269 O O . GLY B 2 174 ? 50.843 16.954 25.941 1.00 61.35 174 GLY B O 1
ATOM 2270 N N . SER B 2 175 ? 51.063 15.851 24.002 1.00 54.06 175 SER B N 1
ATOM 2271 C CA . SER B 2 175 ? 52.169 16.702 23.547 1.00 57.09 175 SER B CA 1
ATOM 2272 C C . SER B 2 175 ? 51.691 18.134 23.270 1.00 55.41 175 SER B C 1
ATOM 2273 O O . SER B 2 175 ? 50.728 18.350 22.522 1.00 52.68 175 SER B O 1
ATOM 2276 N N . VAL B 2 176 ? 52.399 19.104 23.835 1.00 60.48 176 VAL B N 1
ATOM 2277 C CA . VAL B 2 176 ? 52.114 20.517 23.610 1.00 59.63 176 VAL B CA 1
ATOM 2278 C C . VAL B 2 176 ? 53.073 21.044 22.566 1.00 58.42 176 VAL B C 1
ATOM 2279 O O . VAL B 2 176 ? 54.287 21.005 22.780 1.00 64.80 176 VAL B O 1
ATOM 2283 N N . VAL B 2 177 ? 52.532 21.522 21.443 1.00 51.61 177 VAL B N 1
ATOM 2284 C CA . VAL B 2 177 ? 53.344 22.075 20.351 1.00 48.72 177 VAL B CA 1
ATOM 2285 C C . VAL B 2 177 ? 53.105 23.579 20.142 1.00 51.49 177 VAL B C 1
ATOM 2286 O O . VAL B 2 177 ? 51.990 24.002 19.840 1.00 47.87 177 VAL B O 1
ATOM 2290 N N . ALA B 2 178 ? 54.155 24.379 20.273 1.00 56.35 178 ALA B N 1
ATOM 2291 C CA . ALA B 2 178 ? 54.055 25.825 20.090 1.00 55.13 178 ALA B CA 1
ATOM 2292 C C . ALA B 2 178 ? 54.141 26.211 18.611 1.00 52.78 178 ALA B C 1
ATOM 2293 O O . ALA B 2 178 ? 55.024 25.746 17.898 1.00 59.70 178 ALA B O 1
ATOM 2295 N N . L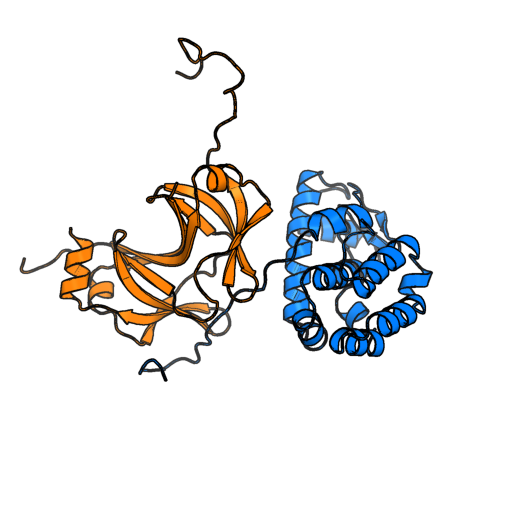EU B 2 179 ? 53.217 27.043 18.144 1.00 60.21 179 LEU B N 1
ATOM 2296 C CA . LEU B 2 179 ? 53.228 27.472 16.745 1.00 52.28 179 LEU B CA 1
ATOM 2297 C C . LEU B 2 179 ? 53.966 28.783 16.593 1.00 58.45 179 LEU B C 1
ATOM 2298 O O . LEU B 2 179 ? 54.191 29.487 17.564 1.00 66.80 179 LEU B O 1
ATOM 2303 N N . ASP B 2 180 ? 54.309 29.128 15.365 1.00 59.80 180 ASP B N 1
ATOM 2304 C CA . ASP B 2 180 ? 55.072 30.338 15.116 1.00 74.02 180 ASP B CA 1
ATOM 2305 C C . ASP B 2 180 ? 54.209 31.619 15.099 1.00 75.42 180 ASP B C 1
ATOM 2306 O O . ASP B 2 180 ? 54.747 32.719 15.009 1.00 91.81 180 ASP B O 1
ATOM 2311 N N . GLY B 2 181 ? 52.887 31.478 15.207 1.00 60.37 181 GLY B N 1
ATOM 2312 C CA . GLY B 2 181 ? 51.979 32.618 15.233 1.00 51.81 181 GLY B CA 1
ATOM 2313 C C . GLY B 2 181 ? 51.690 33.155 16.641 1.00 77.40 181 GLY B C 1
ATOM 2314 O O . GLY B 2 181 ? 51.465 32.386 17.581 1.00 75.90 181 GLY B O 1
ATOM 2315 N N . LEU B 2 182 ? 51.708 34.480 16.788 1.00 76.12 182 LEU B N 1
ATOM 2316 C CA . LEU B 2 182 ? 51.386 35.148 18.054 1.00 78.94 182 LEU B CA 1
ATOM 2317 C C . LEU B 2 182 ? 49.885 35.374 18.227 1.00 75.48 182 LEU B C 1
ATOM 2318 O O . LEU B 2 182 ? 49.185 35.667 17.257 1.00 71.76 182 LEU B O 1
ATOM 2323 N N . ALA B 2 183 ? 49.393 35.257 19.459 1.00 68.50 183 ALA B N 1
ATOM 2324 C CA . ALA B 2 183 ? 47.976 35.524 19.715 1.00 72.29 183 ALA B CA 1
ATOM 2325 C C . ALA B 2 183 ? 47.662 36.989 19.450 1.00 73.97 183 ALA B C 1
ATOM 2326 O O . ALA B 2 183 ? 48.363 37.876 19.938 1.00 80.65 183 ALA B O 1
ATOM 2328 N N . GLY B 2 184 ? 46.604 37.248 18.692 1.00 71.46 184 GLY B N 1
ATOM 2329 C CA . GLY B 2 184 ? 46.250 38.613 18.344 1.00 71.11 184 GLY B CA 1
ATOM 2330 C C . GLY B 2 184 ? 46.658 38.995 16.930 1.00 77.63 184 GLY B C 1
ATOM 2331 O O . GLY B 2 184 ? 45.905 39.658 16.220 1.00 89.89 184 GLY B O 1
ATOM 2332 N N . GLU B 2 185 ? 47.854 38.576 16.524 1.00 71.92 185 GLU B N 1
ATOM 2333 C CA . GLU B 2 185 ? 48.362 38.843 15.185 1.00 75.83 185 GLU B CA 1
ATOM 2334 C C . GLU B 2 185 ? 47.519 38.045 14.176 1.00 65.93 185 GLU B C 1
ATOM 2335 O O . GLU B 2 185 ? 47.092 36.935 14.478 1.00 71.49 185 GLU B O 1
ATOM 2341 N N . PRO B 2 186 ? 47.227 38.638 13.003 1.00 59.49 186 PRO B N 1
ATOM 2342 C CA . PRO B 2 186 ? 46.280 38.066 12.033 1.00 59.00 186 PRO B CA 1
ATOM 2343 C C . PRO B 2 186 ? 46.669 36.688 11.497 1.00 55.13 186 PRO B C 1
ATOM 2344 O O . PRO B 2 186 ? 47.851 36.360 11.446 1.00 58.43 186 PRO B O 1
ATOM 2348 N N . LEU B 2 187 ? 45.664 35.905 11.118 1.00 55.03 187 LEU B N 1
ATOM 2349 C CA . LEU B 2 187 ? 45.859 34.545 10.600 1.00 43.03 187 LEU B CA 1
ATOM 2350 C C . LEU B 2 187 ? 45.899 34.470 9.088 1.00 48.43 187 LEU B C 1
ATOM 2351 O O . LEU B 2 187 ? 45.232 35.250 8.391 1.00 45.91 187 LEU B O 1
ATOM 2356 N N . ASP B 2 188 ? 46.662 33.499 8.589 1.00 45.34 188 ASP B N 1
ATOM 2357 C CA . ASP B 2 188 ? 46.704 33.198 7.160 1.00 40.46 188 ASP B CA 1
ATOM 2358 C C . ASP B 2 188 ? 45.380 32.619 6.702 1.00 44.28 188 ASP B C 1
ATOM 2359 O O . ASP B 2 188 ? 44.812 31.746 7.362 1.00 42.72 188 ASP B O 1
ATOM 2364 N N . ILE B 2 189 ? 44.890 33.111 5.569 1.00 44.11 189 ILE B N 1
ATOM 2365 C CA . ILE B 2 189 ? 43.709 32.555 4.931 1.00 40.14 189 ILE B CA 1
ATOM 2366 C C . ILE B 2 189 ? 44.161 32.055 3.565 1.00 40.72 189 ILE B C 1
ATOM 2367 O O . ILE B 2 189 ? 44.787 32.793 2.803 1.00 47.51 189 ILE B O 1
ATOM 2372 N N . LEU B 2 190 ? 43.891 30.782 3.285 1.00 41.05 190 LEU B N 1
ATOM 2373 C CA . LEU B 2 190 ? 44.359 30.140 2.048 1.00 39.33 190 LEU B CA 1
ATOM 2374 C C . LEU B 2 190 ? 43.232 29.623 1.187 1.00 38.81 190 LEU B C 1
ATOM 2375 O O . LEU B 2 190 ? 42.104 29.396 1.652 1.00 39.67 190 LEU B O 1
ATOM 2380 N N . ILE B 2 191 ? 43.581 29.398 -0.068 1.00 42.01 191 ILE B N 1
ATOM 2381 C CA . ILE B 2 191 ? 42.677 28.885 -1.076 1.00 40.06 191 ILE B CA 1
ATOM 2382 C C . ILE B 2 191 ? 43.517 27.898 -1.850 1.00 48.19 191 ILE B C 1
ATOM 2383 O O . ILE B 2 191 ? 44.686 28.176 -2.115 1.00 43.00 191 ILE B O 1
ATOM 2388 N N . ASN B 2 192 ? 42.968 26.718 -2.134 1.00 54.62 192 ASN B N 1
ATOM 2389 C CA . ASN B 2 192 ? 43.717 25.658 -2.804 1.00 53.57 192 ASN B CA 1
ATOM 2390 C C . ASN B 2 192 ? 45.167 25.511 -2.270 1.00 46.78 192 ASN B C 1
ATOM 2391 O O . ASN B 2 192 ? 46.095 25.304 -3.020 1.00 49.88 192 ASN B O 1
ATOM 2396 N N . GLY B 2 193 ? 45.378 25.692 -0.974 1.00 49.78 193 GLY B N 1
ATOM 2397 C CA . GLY B 2 193 ? 46.737 25.626 -0.463 1.00 52.59 193 GLY B CA 1
ATOM 2398 C C . GLY B 2 193 ? 47.550 26.895 -0.747 1.00 52.97 193 GLY B C 1
ATOM 2399 O O . GLY B 2 193 ? 48.776 26.884 -0.558 1.00 53.46 193 GLY B O 1
ATOM 2400 N N . TYR B 2 194 ? 46.890 27.982 -1.185 1.00 53.85 194 TYR B N 1
ATOM 2401 C CA . TYR B 2 194 ? 47.578 29.277 -1.427 1.00 47.75 194 TYR B CA 1
ATOM 2402 C C . TYR B 2 194 ? 47.134 30.415 -0.602 1.00 45.12 194 TYR B C 1
ATOM 2403 O O . TYR B 2 194 ? 45.948 30.672 -0.495 1.00 44.86 194 TYR B O 1
ATOM 2412 N N . LEU B 2 195 ? 48.129 31.122 -0.077 1.00 40.03 195 LEU B N 1
ATOM 2413 C CA . LEU B 2 195 ? 47.872 32.288 0.729 1.00 43.70 195 LEU B CA 1
ATOM 2414 C C . LEU B 2 195 ? 47.182 33.310 -0.143 1.00 48.80 195 LEU B C 1
ATOM 2415 O O . LEU B 2 195 ? 47.713 33.685 -1.185 1.00 56.49 195 LEU B O 1
ATOM 2420 N N . ILE B 2 196 ? 46.001 33.767 0.264 1.00 43.98 196 ILE B N 1
ATOM 2421 C CA . ILE B 2 196 ? 45.383 34.880 -0.450 1.00 44.61 196 ILE B CA 1
ATOM 2422 C C . ILE B 2 196 ? 45.011 36.031 0.480 1.00 48.06 196 ILE B C 1
ATOM 2423 O O . ILE B 2 196 ? 44.771 37.149 0.021 1.00 46.02 196 ILE B O 1
ATOM 2428 N N . ALA B 2 197 ? 44.985 35.778 1.787 1.00 47.44 197 ALA B N 1
ATOM 2429 C CA . ALA B 2 197 ? 44.518 36.803 2.714 1.00 43.52 197 ALA B CA 1
ATOM 2430 C C . ALA B 2 197 ? 44.940 36.597 4.155 1.00 46.88 197 ALA B C 1
ATOM 2431 O O . ALA B 2 197 ? 45.495 35.559 4.527 1.00 42.40 197 ALA B O 1
ATOM 2433 N N . GLN B 2 198 ? 44.661 37.613 4.968 1.00 50.28 198 GLN B N 1
ATOM 2434 C CA . GLN B 2 198 ? 44.813 37.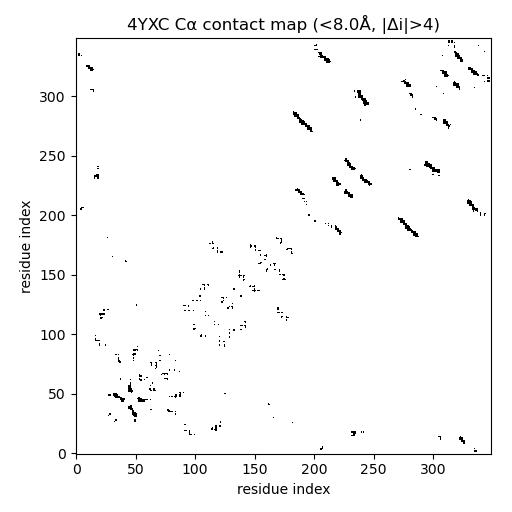504 6.407 1.00 48.30 198 GLN B CA 1
ATOM 2435 C C . GLN B 2 198 ? 43.550 37.957 7.064 1.00 42.96 198 GLN B C 1
ATOM 2436 O O . GLN B 2 198 ? 42.805 38.749 6.503 1.00 45.02 198 GLN B O 1
ATOM 2442 N N . GLY B 2 199 ? 43.312 37.437 8.257 1.00 46.36 199 GLY B N 1
ATOM 2443 C CA . GLY B 2 199 ? 42.072 37.677 8.956 1.00 52.76 199 GLY B CA 1
ATOM 2444 C C . GLY B 2 199 ? 42.258 37.509 10.444 1.00 52.48 199 GLY B C 1
ATOM 2445 O O . GLY B 2 199 ? 43.283 36.995 10.910 1.00 59.04 199 GLY B O 1
ATOM 2446 N N . GLU B 2 200 ? 41.270 37.953 11.202 1.00 47.61 200 GLU B N 1
ATOM 2447 C CA . GLU B 2 200 ? 41.333 37.828 12.651 1.00 55.23 200 GLU B CA 1
ATOM 2448 C C . GLU B 2 200 ? 40.057 37.193 13.150 1.00 56.46 200 GLU B C 1
ATOM 2449 O O . GLU B 2 200 ? 38.967 37.472 12.635 1.00 58.50 200 GLU B O 1
ATOM 2455 N N . VAL B 2 201 ? 40.188 36.314 14.128 1.00 54.01 201 VAL B N 1
ATOM 2456 C CA . VAL B 2 201 ? 39.007 35.720 14.716 1.00 61.33 201 VAL B CA 1
ATOM 2457 C C . VAL B 2 201 ? 38.332 36.752 15.591 1.00 72.79 201 VAL B C 1
ATOM 2458 O O . VAL B 2 201 ? 38.973 37.438 16.389 1.00 81.61 201 VAL B O 1
ATOM 2462 N N . VAL B 2 202 ? 37.021 36.832 15.456 1.00 64.44 202 VAL B N 1
ATOM 2463 C CA . VAL B 2 202 ? 36.283 37.919 16.035 1.00 64.20 202 VAL B CA 1
ATOM 2464 C C . VAL B 2 202 ? 34.933 37.340 16.468 1.00 69.84 202 VAL B C 1
ATOM 2465 O O . VAL B 2 202 ? 34.527 36.278 15.977 1.00 63.04 202 VAL B O 1
ATOM 2469 N N . VAL B 2 203 ? 34.263 37.999 17.410 1.00 70.53 203 VAL B N 1
ATOM 2470 C CA . VAL B 2 203 ? 33.045 37.452 18.006 1.00 80.51 203 VAL B CA 1
ATOM 2471 C C . VAL B 2 203 ? 32.085 38.545 18.498 1.00 89.25 203 VAL B C 1
ATOM 2472 O O . VAL B 2 203 ? 32.507 39.556 19.063 1.00 88.39 203 VAL B O 1
ATOM 2476 N N . VAL B 2 204 ? 30.793 38.358 18.245 1.00 91.07 204 VAL B N 1
ATOM 2477 C CA . VAL B 2 204 ? 29.784 39.135 18.947 1.00 101.37 204 VAL B CA 1
ATOM 2478 C C . VAL B 2 204 ? 28.880 38.181 19.680 1.00 106.35 204 VAL B C 1
ATOM 2479 O O . VAL B 2 204 ? 28.333 37.258 19.075 1.00 106.13 204 VAL B O 1
ATOM 2483 N N . ALA B 2 205 ? 28.744 38.404 20.981 1.00 112.74 205 ALA B N 1
ATOM 2484 C CA . ALA B 2 205 ? 27.840 37.627 21.811 1.00 119.88 205 ALA B CA 1
ATOM 2485 C C . ALA B 2 205 ? 28.110 36.143 21.678 1.00 112.93 205 ALA B C 1
ATOM 2486 O O 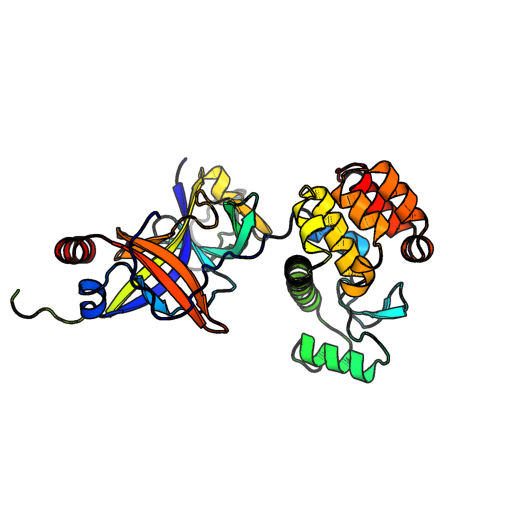. ALA B 2 205 ? 29.064 35.604 22.247 1.00 110.78 205 ALA B O 1
ATOM 2488 N N . ASP B 2 206 ? 27.261 35.497 20.892 1.00 108.14 206 ASP B N 1
ATOM 2489 C CA . ASP B 2 206 ? 27.310 34.058 20.715 1.00 112.29 206 ASP B CA 1
ATOM 2490 C C . ASP B 2 206 ? 27.963 33.663 19.388 1.00 101.33 206 ASP B C 1
ATOM 2491 O O . ASP B 2 206 ? 28.434 32.532 19.233 1.00 100.49 206 ASP B O 1
ATOM 2496 N N . LYS B 2 207 ? 27.993 34.601 18.442 1.00 88.54 207 LYS B N 1
ATOM 2497 C CA . LYS B 2 207 ? 28.420 34.318 17.064 1.00 86.87 207 LYS B CA 1
ATOM 2498 C C . LYS B 2 207 ? 29.908 34.588 16.801 1.00 86.03 207 LYS B C 1
ATOM 2499 O O . LYS B 2 207 ? 30.413 35.675 17.083 1.00 87.97 207 LYS B O 1
ATOM 2501 N N . TYR B 2 208 ? 30.601 33.599 16.242 1.00 82.41 208 TYR B N 1
ATOM 2502 C CA . TYR B 2 208 ? 32.011 33.765 15.893 1.00 73.37 208 TYR B CA 1
ATOM 2503 C C . TYR B 2 208 ? 32.187 33.963 14.399 1.00 68.44 208 TYR B C 1
ATOM 2504 O O . TYR B 2 208 ? 31.379 33.484 13.601 1.00 58.54 208 TYR B O 1
ATOM 2513 N N . GLY B 2 209 ? 33.252 34.669 14.028 1.00 65.98 209 GLY B N 1
ATOM 2514 C CA . GLY B 2 209 ? 33.582 34.856 12.632 1.00 57.24 209 GLY B CA 1
ATOM 2515 C C . GLY B 2 209 ? 35.058 35.090 12.418 1.00 61.11 209 GLY B C 1
ATOM 2516 O O . GLY B 2 209 ? 35.842 35.103 13.379 1.00 62.61 209 GLY B O 1
ATOM 2517 N N . VAL B 2 210 ? 35.433 35.257 11.152 1.00 56.41 210 VAL B N 1
ATOM 2518 C CA . VAL B 2 210 ? 36.795 35.627 10.769 1.00 54.53 210 VAL B CA 1
ATOM 2519 C C . VAL B 2 210 ? 36.721 36.910 9.953 1.00 48.45 210 VAL B C 1
ATOM 2520 O O . VAL B 2 210 ? 36.091 36.968 8.889 1.00 50.11 210 VAL B O 1
ATOM 2524 N N . ARG B 2 211 ? 37.350 37.953 10.460 1.00 46.90 211 ARG B N 1
ATOM 2525 C CA . ARG B 2 211 ? 37.282 39.232 9.781 1.00 53.16 211 ARG B CA 1
ATOM 2526 C C . ARG B 2 211 ? 38.494 39.419 8.885 1.00 51.02 211 ARG B C 1
ATOM 2527 O O . ARG B 2 211 ? 39.623 39.404 9.358 1.00 60.39 211 ARG B O 1
ATOM 2535 N N . ILE B 2 212 ? 38.262 39.597 7.594 1.00 53.01 212 ILE B N 1
ATOM 2536 C CA . ILE B 2 212 ? 39.351 39.890 6.665 1.00 54.24 212 ILE B CA 1
ATOM 2537 C C . ILE B 2 212 ? 40.102 41.177 7.031 1.00 56.37 212 ILE B C 1
ATOM 2538 O O . ILE B 2 212 ? 39.496 42.244 7.120 1.00 63.76 212 ILE B O 1
ATOM 2543 N N . THR B 2 213 ? 41.417 41.094 7.225 1.00 55.46 213 THR B N 1
ATOM 2544 C CA . THR B 2 213 ? 42.188 42.317 7.481 1.00 62.98 213 THR B CA 1
ATOM 2545 C C . THR B 2 213 ? 43.007 42.772 6.271 1.00 55.87 213 THR B C 1
ATOM 2546 O O . THR B 2 213 ? 43.421 43.925 6.196 1.00 64.66 213 THR B O 1
ATOM 2550 N N . ASP B 2 214 ? 43.232 41.858 5.336 1.00 54.52 214 ASP B N 1
ATOM 2551 C CA . ASP B 2 214 ? 44.148 42.072 4.218 1.00 55.81 214 ASP B CA 1
ATOM 2552 C C . ASP B 2 214 ? 43.931 40.972 3.169 1.00 49.82 214 ASP B C 1
ATOM 2553 O O . ASP B 2 214 ? 43.748 39.812 3.532 1.00 52.55 214 ASP B O 1
ATOM 2558 N N . ILE B 2 215 ? 43.977 41.314 1.884 1.00 46.84 215 ILE B N 1
ATOM 2559 C CA . ILE B 2 215 ? 43.636 40.357 0.842 1.00 55.31 215 ILE B CA 1
ATOM 2560 C C . ILE B 2 215 ? 44.202 40.768 -0.526 1.00 59.49 215 ILE B C 1
ATOM 2561 O O . ILE B 2 215 ? 44.248 41.947 -0.855 1.00 57.32 215 ILE B O 1
ATOM 2566 N N . ILE B 2 216 ? 44.630 39.790 -1.321 1.00 55.09 216 ILE B N 1
ATOM 2567 C CA . ILE B 2 216 ? 45.113 40.059 -2.679 1.00 59.60 216 ILE B CA 1
ATOM 2568 C C . ILE B 2 216 ? 43.966 40.409 -3.628 1.00 55.36 216 ILE B C 1
ATOM 2569 O O . ILE B 2 216 ? 42.792 40.335 -3.262 1.00 50.76 216 ILE B O 1
ATOM 2574 N N . THR B 2 217 ? 44.311 40.788 -4.853 1.00 57.20 217 THR B N 1
ATOM 2575 C CA . THR B 2 217 ? 43.313 41.210 -5.830 1.00 59.50 217 THR B CA 1
ATOM 2576 C C . THR B 2 217 ? 42.497 40.038 -6.383 1.00 57.39 217 THR B C 1
ATOM 2577 O O . THR B 2 217 ? 42.961 38.896 -6.380 1.00 55.70 217 THR B O 1
ATOM 2581 N N . PRO B 2 218 ? 41.268 40.320 -6.847 1.00 53.54 218 PRO B N 1
ATOM 2582 C CA . PRO B 2 218 ? 40.428 39.263 -7.429 1.00 53.07 218 PRO B CA 1
ATOM 2583 C C . PRO B 2 218 ? 41.144 38.446 -8.492 1.00 57.05 218 PRO B C 1
ATOM 2584 O O . PRO B 2 218 ? 41.084 37.223 -8.429 1.00 64.36 218 PRO B O 1
ATOM 2588 N N . SER B 2 219 ? 41.834 39.102 -9.419 1.00 52.46 219 SER B N 1
ATOM 2589 C CA . SER B 2 219 ? 42.544 38.399 -10.480 1.00 67.55 219 SER B CA 1
ATOM 2590 C C . SER B 2 219 ? 43.536 37.416 -9.887 1.00 68.52 219 SER B C 1
ATOM 2591 O O . SER B 2 219 ? 43.690 36.298 -10.370 1.00 74.47 219 SER B O 1
ATOM 2594 N N . GLU B 2 220 ? 44.202 37.843 -8.825 1.00 66.79 220 GLU B N 1
ATOM 2595 C CA . GLU B 2 220 ? 45.178 37.006 -8.156 1.00 58.58 220 GLU B CA 1
ATOM 2596 C C . GLU B 2 220 ? 44.518 35.904 -7.339 1.00 52.73 220 GLU B C 1
ATOM 2597 O O . GLU B 2 220 ? 45.106 34.845 -7.156 1.00 65.91 220 GLU B O 1
ATOM 2603 N N . ARG B 2 221 ? 43.312 36.135 -6.834 1.00 46.60 221 ARG B N 1
ATOM 2604 C CA . ARG B 2 221 ? 42.619 35.058 -6.108 1.00 52.56 221 ARG B CA 1
ATOM 2605 C C . ARG B 2 221 ? 42.303 33.963 -7.103 1.00 55.81 221 ARG B C 1
ATOM 2606 O O . ARG B 2 221 ? 42.553 32.782 -6.849 1.00 53.64 221 ARG B O 1
ATOM 2614 N N . MET B 2 222 ? 41.775 34.377 -8.250 1.00 54.89 222 MET B N 1
ATOM 2615 C CA . MET B 2 222 ? 41.488 33.466 -9.341 1.00 58.76 222 MET B CA 1
ATOM 2616 C C . MET B 2 222 ? 42.734 32.664 -9.719 1.00 69.45 222 MET B C 1
ATOM 2617 O O . MET B 2 222 ? 42.664 31.439 -9.856 1.00 69.33 222 MET B O 1
ATOM 2622 N N . ARG B 2 223 ? 43.868 33.354 -9.870 1.00 58.56 223 ARG B N 1
ATOM 2623 C CA . ARG B 2 223 ? 45.129 32.709 -10.256 1.00 65.06 223 ARG B CA 1
ATOM 2624 C C . ARG B 2 223 ? 45.593 31.616 -9.281 1.00 66.14 223 ARG B C 1
ATOM 2625 O O . ARG B 2 223 ? 46.032 30.548 -9.696 1.00 68.05 223 ARG B O 1
ATOM 2633 N N . ARG B 2 224 ? 45.525 31.896 -7.986 1.00 60.06 224 ARG B N 1
ATOM 2634 C CA . ARG B 2 224 ? 45.920 30.912 -6.988 1.00 65.84 224 ARG B CA 1
ATOM 2635 C C . ARG B 2 224 ? 44.928 29.748 -6.999 1.00 66.49 224 ARG B C 1
ATOM 2636 O O . ARG B 2 224 ? 45.288 28.605 -6.738 1.00 60.83 224 ARG B O 1
ATOM 2644 N N . LEU B 2 225 ? 43.674 30.062 -7.307 1.00 75.32 225 LEU B N 1
ATOM 2645 C CA . LEU B 2 225 ? 42.592 29.088 -7.283 1.00 74.99 225 LEU B CA 1
ATOM 2646 C C . LEU B 2 225 ? 42.747 28.044 -8.361 1.00 71.85 225 LEU B C 1
ATOM 2647 O O . LEU B 2 225 ? 42.610 26.846 -8.099 1.00 68.53 225 LEU B O 1
ATOM 2652 N N . SER B 2 226 ? 43.021 28.506 -9.577 1.00 84.34 226 SER B N 1
ATOM 2653 C CA . SER B 2 226 ? 43.165 27.615 -10.719 1.00 97.13 226 SER B CA 1
ATOM 2654 C C . SER B 2 226 ? 44.420 26.746 -10.622 1.00 118.50 226 SER B C 1
ATOM 2655 O O . SER B 2 226 ? 44.314 25.532 -10.430 1.00 127.86 226 SER B O 1
ATOM 2658 N N . ARG B 2 227 ? 45.582 27.392 -10.751 1.00 124.52 227 ARG B N 1
ATOM 2659 C CA . ARG B 2 227 ? 46.886 26.752 -10.914 1.00 133.68 227 ARG B CA 1
ATOM 2660 C C . ARG B 2 227 ? 46.839 25.431 -11.642 1.00 136.68 227 ARG B C 1
ATOM 2661 O O . ARG B 2 227 ? 46.220 25.370 -12.686 1.00 137.38 227 ARG B O 1
#

Solvent-accessible surface area: 19446 Å² total; per-residue (Å²): 118,137,52,146,50,102,88,106,107,103,51,56,76,44,71,14,42,40,16,8,11,78,86,0,43,51,3,0,105,99,23,32,31,57,151,55,138,22,56,72,28,95,45,56,99,47,2,0,0,5,10,31,87,16,9,77,63,112,45,98,88,42,0,32,68,91,0,32,83,43,37,65,104,94,9,90,10,70,6,74,124,87,38,0,46,119,10,1,48,112,27,0,42,61,12,5,119,11,0,22,132,25,101,108,0,81,59,3,1,69,32,2,61,51,30,24,50,0,0,0,0,0,4,8,27,21,47,32,60,127,35,0,13,52,38,63,100,7,10,52,24,3,79,115,118,104,49,104,79,0,6,87,52,2,26,143,23,181,14,44,116,90,15,56,105,21,0,100,66,0,14,40,0,0,101,52,18,52,62,132,31,70,99,54,59,56,0,3,0,30,4,15,88,9,116,17,144,6,50,83,3,48,154,12,121,55,14,33,42,10,101,25,162,86,23,80,94,9,79,0,28,16,119,55,92,67,46,2,35,0,33,17,0,6,46,150,40,56,10,0,0,27,1,41,101,62,55,136,90,167,157,119,58,163,109,126,169,172,77,109,118,75,149,99,149,131,142,162,100,148,57,65,109,14,58,0,28,0,6,4,11,71,14,155,23,53,74,69,95,23,140,216,13,86,115,41,31,66,15,50,1,100,24,101,34,34,114,53,9,53,0,14,2,78,64,71,92,2,6,68,0,22,10,0,23,37,104,128,57,47,0,0,30,0,10,78,32,47,84,62,86,59,11,46,163,64,31,79,191

B-factor: mean 69.56, std 21.69, range [28.71, 169.81]

Nearest PDB structures (foldseek):
  4yxc-assembly1_A  TM=1.006E+00  e=4.960E-28  Salmonella enterica subsp. enterica serovar Enteritidis str. SE30663
  1swz-assembly1_A  TM=9.811E-01  e=4.492E-22  Tequatrovirus T4
  5ndd-assembly1_A  TM=9.720E-01  e=6.354E-22  Tequatrovirus T4
  2hum-assembly1_B  TM=9.287E-01  e=4.069E-22  Tequatrovirus T4
  7xk9-assembly1_A  TM=9.281E-01  e=8.139E-22  Tequatrovirus T4